Protein AF-A0A3N4HQ37-F1 (afdb_monomer_lite)

Radius of gyration: 96.99 Å; chains: 1; bounding box: 185×61×233 Å

pLDDT: mean 83.32, std 20.53, range [30.59, 98.56]

Structure (mmCIF, N/CA/C/O backbone):
data_AF-A0A3N4HQ37-F1
#
_entry.id   AF-A0A3N4HQ37-F1
#
loop_
_atom_site.group_PDB
_atom_site.id
_atom_site.type_symbol
_atom_site.label_atom_id
_atom_site.label_alt_id
_atom_site.label_comp_id
_atom_site.label_asym_id
_atom_site.label_entity_id
_atom_site.label_seq_id
_atom_site.pdbx_PDB_ins_code
_atom_site.Cartn_x
_atom_site.Cartn_y
_atom_site.Cartn_z
_atom_site.occupancy
_atom_site.B_iso_or_equiv
_atom_site.auth_seq_id
_atom_site.auth_comp_id
_atom_site.auth_asym_id
_atom_site.auth_atom_id
_atom_site.pdbx_PDB_model_num
ATOM 1 N N . MET A 1 1 ? -51.820 -45.347 58.405 1.00 40.59 1 MET A N 1
ATOM 2 C CA . MET A 1 1 ? -51.735 -44.011 57.784 1.00 40.59 1 MET A CA 1
ATOM 3 C C . MET A 1 1 ? -51.149 -43.078 58.824 1.00 40.59 1 MET A C 1
ATOM 5 O O . MET A 1 1 ? -51.786 -42.885 59.851 1.00 40.59 1 MET A O 1
ATOM 9 N N . ALA A 1 2 ? -49.911 -42.620 58.635 1.00 39.69 2 ALA A N 1
ATOM 10 C CA . ALA A 1 2 ? -49.357 -41.578 59.495 1.00 39.69 2 ALA A CA 1
ATOM 11 C C . ALA A 1 2 ? -50.109 -40.267 59.200 1.00 39.69 2 ALA A C 1
ATOM 13 O O . ALA A 1 2 ? -50.393 -40.012 58.026 1.00 39.69 2 ALA A O 1
ATOM 14 N N . PRO A 1 3 ? -50.492 -39.480 60.219 1.00 44.44 3 PRO A N 1
ATOM 15 C CA . PRO A 1 3 ? -51.135 -38.197 59.983 1.00 44.44 3 PRO A CA 1
ATOM 16 C C . PRO A 1 3 ? -50.180 -37.283 59.199 1.00 44.44 3 PRO A C 1
ATOM 18 O O . PRO A 1 3 ? -48.964 -37.378 59.393 1.00 44.44 3 PRO A O 1
ATOM 21 N N . PRO A 1 4 ? -50.699 -36.419 58.309 1.00 40.31 4 PRO A N 1
ATOM 22 C CA . PRO A 1 4 ? -49.871 -35.473 57.580 1.00 40.31 4 PRO A CA 1
ATOM 23 C C . PRO A 1 4 ? -49.135 -34.594 58.590 1.00 40.31 4 PRO A C 1
ATOM 25 O O . PRO A 1 4 ? -49.752 -33.911 59.406 1.00 40.31 4 PRO A O 1
ATOM 28 N N . THR A 1 5 ? -47.807 -34.636 58.551 1.00 39.75 5 THR A N 1
ATOM 29 C CA . THR A 1 5 ? -46.949 -33.665 59.224 1.00 39.75 5 THR A CA 1
ATOM 30 C C . THR A 1 5 ? -47.211 -32.307 58.591 1.00 39.75 5 THR A C 1
ATOM 32 O O . THR A 1 5 ? -46.623 -31.961 57.569 1.00 39.75 5 THR A O 1
ATOM 35 N N . THR A 1 6 ? -48.142 -31.558 59.173 1.00 48.22 6 THR A N 1
ATOM 36 C CA . THR A 1 6 ? -48.321 -30.135 58.906 1.00 48.22 6 THR A CA 1
ATOM 37 C C . THR A 1 6 ? -47.005 -29.444 59.227 1.00 48.22 6 THR A C 1
ATOM 39 O O . THR A 1 6 ? -46.586 -29.417 60.387 1.00 48.22 6 THR A O 1
ATOM 42 N N . ILE A 1 7 ? -46.330 -28.948 58.189 1.00 43.72 7 ILE A N 1
ATOM 43 C CA . ILE A 1 7 ? -45.173 -28.068 58.335 1.00 43.72 7 ILE A CA 1
ATOM 44 C C . ILE A 1 7 ? -45.659 -26.887 59.181 1.00 43.72 7 ILE A C 1
ATOM 46 O O . ILE A 1 7 ? -46.650 -26.258 58.796 1.00 43.72 7 ILE A O 1
ATOM 50 N N . PRO A 1 8 ? -45.049 -26.628 60.352 1.00 49.34 8 PRO A N 1
ATOM 51 C CA . PRO A 1 8 ? -45.456 -25.505 61.167 1.00 49.34 8 PRO A CA 1
ATOM 52 C C . PRO A 1 8 ? -45.330 -24.236 60.336 1.00 49.34 8 PRO A C 1
ATOM 54 O O . PRO A 1 8 ? -44.325 -24.047 59.649 1.00 49.34 8 PRO A O 1
ATOM 57 N N . THR A 1 9 ? -46.342 -23.373 60.383 1.00 57.22 9 THR A N 1
ATOM 58 C CA . THR A 1 9 ? -46.221 -22.054 59.758 1.00 57.22 9 THR A CA 1
ATOM 59 C C . THR A 1 9 ? -45.002 -21.334 60.354 1.00 57.22 9 THR A C 1
ATOM 61 O O . THR A 1 9 ? -44.654 -21.603 61.511 1.00 57.22 9 THR A O 1
ATOM 64 N N . PRO A 1 10 ? -44.340 -20.419 59.621 1.00 56.47 10 PRO A N 1
ATOM 65 C CA . PRO A 1 10 ? -43.200 -19.648 60.136 1.00 56.47 10 PRO A CA 1
ATOM 66 C C . PRO A 1 10 ? -43.459 -19.079 61.543 1.00 56.47 10 PRO A C 1
ATOM 68 O O . PRO A 1 10 ? -42.615 -19.176 62.439 1.00 56.47 10 PRO A O 1
ATOM 71 N N . PHE A 1 11 ? -44.703 -18.657 61.777 1.00 53.72 11 PHE A N 1
ATOM 72 C CA . PHE A 1 11 ? -45.241 -18.206 63.055 1.00 53.72 11 PHE A CA 1
ATOM 73 C C . PHE A 1 11 ? -45.260 -19.279 64.170 1.00 53.72 11 PHE A C 1
ATOM 75 O O . PHE A 1 11 ? -44.910 -19.000 65.315 1.00 53.72 11 PHE A O 1
ATOM 82 N N . GLN A 1 12 ? -45.614 -20.535 63.877 1.00 59.97 12 GLN A N 1
ATOM 83 C CA . GLN A 1 12 ? -45.585 -21.633 64.860 1.00 59.97 12 GLN A CA 1
ATOM 84 C C . GLN A 1 12 ? -44.156 -22.019 65.265 1.00 59.97 12 GLN A C 1
ATOM 86 O O . GLN A 1 12 ? -43.892 -22.323 66.432 1.00 59.97 12 GLN A O 1
ATOM 91 N N . SER A 1 13 ? -43.212 -21.995 64.320 1.00 60.78 13 SER A N 1
ATOM 92 C CA . SER A 1 13 ? -41.786 -22.171 64.620 1.00 60.78 13 SER A CA 1
ATOM 93 C C . SER A 1 13 ? -41.217 -21.013 65.439 1.00 60.78 13 SER A C 1
ATOM 95 O O . SER A 1 13 ? -40.377 -21.241 66.308 1.00 60.78 13 SER A O 1
ATOM 97 N N . PHE A 1 14 ? -41.703 -19.797 65.201 1.00 62.78 14 PHE A N 1
ATOM 98 C CA . PHE A 1 14 ? -41.342 -18.592 65.936 1.00 62.78 14 PHE A CA 1
ATOM 99 C C . PHE A 1 14 ? -41.860 -18.601 67.377 1.00 62.78 14 PHE A C 1
ATOM 101 O O . PHE A 1 14 ? -41.096 -18.377 68.318 1.00 62.78 14 PHE A O 1
ATOM 108 N N . TRP A 1 15 ? -43.128 -18.970 67.575 1.00 60.22 15 TRP A N 1
ATOM 109 C CA . TRP A 1 15 ? -43.729 -19.082 68.902 1.00 60.22 15 TRP A CA 1
ATOM 110 C C . TRP A 1 15 ? -42.941 -20.037 69.799 1.00 60.22 15 TRP A C 1
ATOM 112 O O . TRP A 1 15 ? -42.634 -19.700 70.937 1.00 60.22 15 TRP A O 1
ATOM 122 N N . ARG A 1 16 ? -42.497 -21.183 69.265 1.00 64.50 16 ARG A N 1
ATOM 123 C CA . ARG A 1 16 ? -41.634 -22.114 70.012 1.00 64.50 16 ARG A CA 1
ATOM 124 C C . ARG A 1 16 ? -40.296 -21.497 70.437 1.00 64.50 16 ARG A C 1
ATOM 126 O O . ARG A 1 16 ? -39.785 -21.872 71.488 1.00 64.50 16 ARG A O 1
ATOM 133 N N . ARG A 1 17 ? -39.728 -20.565 69.660 1.00 64.12 17 ARG A N 1
ATOM 134 C CA . ARG A 1 17 ? -38.486 -19.850 70.021 1.00 64.12 17 ARG A CA 1
ATOM 135 C C . ARG A 1 17 ? -38.735 -18.800 71.110 1.00 64.12 17 ARG A C 1
ATOM 137 O O . ARG A 1 17 ? -37.917 -18.668 72.016 1.00 64.12 17 ARG A O 1
ATOM 144 N N . ASN A 1 18 ? -39.877 -18.112 71.069 1.00 64.06 18 ASN A N 1
ATOM 145 C CA . ASN A 1 18 ? -40.200 -17.008 71.984 1.00 64.06 18 ASN A CA 1
ATOM 146 C C . ASN A 1 18 ? -41.036 -17.391 73.212 1.00 64.06 18 ASN A C 1
ATOM 148 O O . ASN A 1 18 ? -41.128 -16.612 74.164 1.00 64.06 18 ASN A O 1
ATOM 152 N N . GLN A 1 19 ? -41.542 -18.623 73.271 1.00 64.69 19 GLN A N 1
ATOM 153 C CA . GLN A 1 19 ? -42.215 -19.187 74.440 1.00 64.69 19 GLN A CA 1
ATOM 154 C C . GLN A 1 19 ? -41.345 -19.066 75.706 1.00 64.69 19 GLN A C 1
ATOM 156 O O . GLN A 1 19 ? -41.849 -18.732 76.774 1.00 64.69 19 GLN A O 1
ATOM 161 N N . ALA A 1 20 ? -40.022 -19.231 75.579 1.00 60.66 20 ALA A N 1
ATOM 162 C CA . ALA A 1 20 ? -39.070 -19.076 76.681 1.00 60.66 20 ALA A CA 1
ATOM 163 C C . ALA A 1 20 ? -38.948 -17.630 77.209 1.00 60.66 20 ALA A C 1
ATOM 165 O O . ALA A 1 20 ? -38.721 -17.434 78.402 1.00 60.66 20 ALA A O 1
ATOM 166 N N . ARG A 1 21 ? -39.128 -16.614 76.352 1.00 61.44 21 ARG A N 1
ATOM 167 C CA . ARG A 1 21 ? -39.109 -15.189 76.735 1.00 61.44 21 ARG A CA 1
ATOM 168 C C . ARG A 1 21 ? -40.396 -14.763 77.436 1.00 61.44 21 ARG A C 1
ATOM 170 O O . ARG A 1 21 ? -40.345 -13.991 78.390 1.00 61.44 21 ARG A O 1
ATOM 177 N N . LEU A 1 22 ? -41.539 -15.286 76.993 1.00 62.22 22 LEU A N 1
ATOM 178 C CA . LEU A 1 22 ? -42.842 -14.983 77.588 1.00 62.22 22 LEU A CA 1
ATOM 179 C C . LEU A 1 22 ? -42.994 -15.587 78.995 1.00 62.22 22 LEU A C 1
ATOM 181 O O . LEU A 1 22 ? -43.631 -14.971 79.841 1.00 62.22 22 LEU A O 1
ATOM 185 N N . LEU A 1 23 ? -42.331 -16.717 79.292 1.00 60.44 23 LEU A N 1
ATOM 186 C CA . LEU A 1 23 ? -42.306 -17.344 80.630 1.00 60.44 23 LEU A CA 1
ATOM 187 C C . LEU A 1 23 ? -41.723 -16.446 81.741 1.00 60.44 23 LEU A C 1
ATOM 189 O O . LEU A 1 23 ? -41.960 -16.709 82.918 1.00 60.44 23 LEU A O 1
ATOM 193 N N . LEU A 1 24 ? -40.991 -15.381 81.395 1.00 59.72 24 LEU A N 1
ATOM 194 C CA . LEU A 1 24 ? -40.455 -14.399 82.348 1.00 59.72 24 LEU A CA 1
ATOM 195 C C . LEU A 1 24 ? -41.437 -13.259 82.676 1.00 59.72 24 LEU A C 1
ATOM 197 O O . LEU A 1 24 ? -41.239 -12.550 83.664 1.00 59.72 24 LEU A O 1
ATOM 201 N N . LYS A 1 25 ? -42.496 -13.070 81.880 1.00 59.62 25 LYS A N 1
ATOM 202 C CA . LYS A 1 25 ? -43.532 -12.057 82.115 1.00 59.62 25 LYS A CA 1
ATOM 203 C C . LYS A 1 25 ? -44.702 -12.707 82.861 1.00 59.62 25 LYS A C 1
ATOM 205 O O . LYS A 1 25 ? -45.230 -13.721 82.431 1.00 59.62 25 LYS A O 1
ATOM 210 N N . GLN A 1 26 ? -45.141 -12.119 83.974 1.00 61.53 26 GLN A N 1
ATOM 211 C CA . GLN A 1 26 ? -46.191 -12.656 84.866 1.00 61.53 26 GLN A CA 1
ATOM 212 C C . GLN A 1 26 ? -47.612 -12.733 84.249 1.00 61.53 26 GLN A C 1
ATOM 214 O O . GLN A 1 26 ? -48.567 -13.004 84.969 1.00 61.53 26 GLN A O 1
ATOM 219 N N . ALA A 1 27 ? -47.757 -12.508 82.940 1.00 66.00 27 ALA A N 1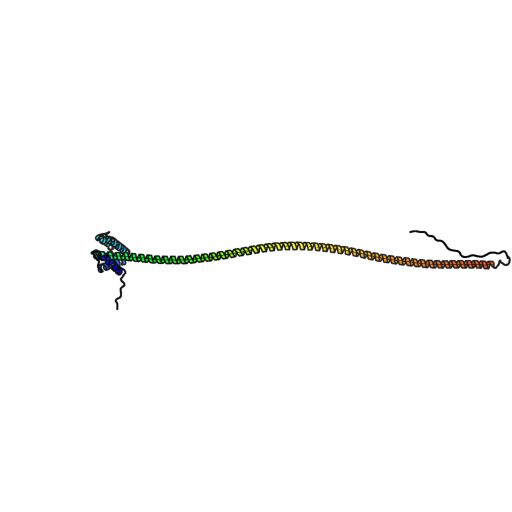
ATOM 220 C CA . ALA A 1 27 ? -48.998 -12.625 82.178 1.00 66.00 27 ALA A CA 1
ATOM 221 C C . ALA A 1 27 ? -48.695 -13.378 80.875 1.00 66.00 27 ALA A C 1
ATOM 223 O O . ALA A 1 27 ? -48.294 -12.787 79.874 1.00 66.00 27 ALA A O 1
ATOM 224 N N . LEU A 1 28 ? -48.814 -14.703 80.923 1.00 76.00 28 LEU A N 1
ATOM 225 C CA . LEU A 1 28 ? -48.594 -15.568 79.770 1.00 76.00 28 LEU A CA 1
ATOM 226 C C . LEU A 1 28 ? -49.872 -15.612 78.921 1.00 76.00 28 LEU A C 1
ATOM 228 O O . LEU A 1 28 ? -50.868 -16.154 79.404 1.00 76.00 28 LEU A O 1
ATOM 232 N N . PRO A 1 29 ? -49.874 -15.087 77.682 1.00 80.94 29 PRO A N 1
ATOM 233 C CA . PRO A 1 29 ? -50.982 -15.324 76.765 1.00 80.94 29 PRO A CA 1
ATOM 234 C C . PRO A 1 29 ? -51.187 -16.826 76.555 1.00 80.94 29 PRO A C 1
ATOM 236 O O . PRO A 1 29 ? -50.220 -17.581 76.406 1.00 80.94 29 PRO A O 1
ATOM 239 N N . THR A 1 30 ? -52.441 -17.273 76.502 1.00 83.94 30 THR A N 1
ATOM 240 C CA . THR A 1 30 ? -52.734 -18.631 76.035 1.00 83.94 30 THR A CA 1
ATOM 241 C C . THR A 1 30 ? -52.568 -18.709 74.517 1.00 83.94 30 THR A C 1
ATOM 243 O O . THR A 1 30 ? -52.622 -17.692 73.824 1.00 83.94 30 THR A O 1
ATOM 246 N N . GLN A 1 31 ? -52.410 -19.918 73.967 1.00 80.44 31 GLN A N 1
ATOM 247 C CA . GLN A 1 31 ? -52.372 -20.108 72.509 1.00 80.44 31 GLN A CA 1
ATOM 248 C C . GLN A 1 31 ? -53.611 -19.500 71.829 1.00 80.44 31 GLN A C 1
ATOM 250 O O . GLN A 1 31 ? -53.485 -18.859 70.797 1.00 80.44 31 GLN A O 1
ATOM 255 N N . SER A 1 32 ? -54.784 -19.610 72.463 1.00 86.50 32 SER A N 1
ATOM 256 C CA . SER A 1 32 ? -56.025 -19.016 71.957 1.00 86.50 32 SER A CA 1
ATOM 257 C C . SER A 1 32 ? -55.997 -17.488 71.932 1.00 86.50 32 SER A C 1
ATOM 259 O O . SER A 1 32 ? -56.627 -16.897 71.060 1.00 86.50 32 SER A O 1
ATOM 261 N N . ASP A 1 33 ? -55.321 -16.842 72.886 1.00 84.69 33 ASP A N 1
ATOM 262 C CA . ASP A 1 33 ? -55.205 -15.379 72.917 1.00 84.69 33 ASP A CA 1
ATOM 263 C C . ASP A 1 33 ? -54.277 -14.879 71.802 1.00 84.69 33 ASP A C 1
ATOM 265 O O . ASP A 1 33 ? -54.509 -13.824 71.217 1.00 84.69 33 ASP A O 1
ATOM 269 N N . ILE A 1 34 ? -53.250 -15.666 71.480 1.00 81.06 34 ILE A N 1
ATOM 270 C CA . ILE A 1 34 ? -52.329 -15.404 70.373 1.00 81.06 34 ILE A CA 1
ATOM 271 C C . ILE A 1 34 ? -53.018 -15.633 69.033 1.00 81.06 34 ILE A C 1
ATOM 273 O O . ILE A 1 34 ? -52.951 -14.762 68.176 1.00 81.06 34 ILE A O 1
ATOM 277 N N . ASP A 1 35 ? -53.722 -16.751 68.867 1.00 84.62 35 ASP A N 1
ATOM 278 C CA . ASP A 1 35 ? -54.464 -17.039 67.638 1.00 84.62 35 ASP A CA 1
ATOM 279 C C . ASP A 1 35 ? -55.512 -15.941 67.375 1.00 84.62 35 ASP A C 1
ATOM 281 O O . ASP A 1 35 ? -55.605 -15.430 66.264 1.00 84.62 35 ASP A O 1
ATOM 285 N N . ALA A 1 36 ? -56.208 -15.468 68.417 1.00 87.94 36 ALA A N 1
ATOM 286 C CA . ALA A 1 36 ? -57.139 -14.344 68.302 1.00 87.94 36 ALA A CA 1
ATOM 287 C C . ALA A 1 36 ? -56.448 -13.017 67.926 1.00 87.94 36 ALA A C 1
ATOM 289 O O . ALA A 1 36 ? -57.010 -12.220 67.171 1.00 87.94 36 ALA A O 1
ATOM 290 N N . ALA A 1 37 ? -55.237 -12.767 68.430 1.00 89.75 37 ALA A N 1
ATOM 291 C CA . ALA A 1 37 ? -54.439 -11.602 68.056 1.00 89.75 37 ALA A CA 1
ATOM 292 C C . ALA A 1 37 ? -53.941 -11.670 66.601 1.00 89.75 37 ALA A C 1
ATOM 294 O O . ALA A 1 37 ? -53.980 -10.662 65.895 1.00 89.75 37 ALA A O 1
ATOM 295 N N . ILE A 1 38 ? -53.527 -12.850 66.137 1.00 86.19 38 ILE A N 1
ATOM 296 C CA . ILE A 1 38 ? -53.146 -13.103 64.741 1.00 86.19 38 ILE A CA 1
ATOM 297 C C . ILE A 1 38 ? -54.348 -12.914 63.824 1.00 86.19 38 ILE A C 1
ATOM 299 O O . ILE A 1 38 ? -54.253 -12.197 62.834 1.00 86.19 38 ILE A O 1
ATOM 303 N N . ASP A 1 39 ? -55.488 -13.520 64.158 1.00 89.69 39 ASP A N 1
ATOM 304 C CA . ASP A 1 39 ? -56.713 -13.413 63.368 1.00 89.69 39 ASP A CA 1
ATOM 305 C C . ASP A 1 39 ? -57.162 -11.958 63.253 1.00 89.69 39 ASP A C 1
ATOM 307 O O . ASP A 1 39 ? -57.576 -11.516 62.178 1.00 89.69 39 ASP A O 1
ATOM 311 N N . PHE A 1 40 ? -57.027 -11.187 64.335 1.00 93.94 40 PHE A N 1
ATOM 312 C CA . PHE A 1 40 ? -57.253 -9.749 64.314 1.00 93.94 40 PHE A CA 1
ATOM 313 C C . PHE A 1 40 ? -56.302 -9.038 63.341 1.00 93.94 40 PHE A C 1
ATOM 315 O O . PHE A 1 40 ? -56.779 -8.326 62.458 1.00 93.94 40 PHE A O 1
ATOM 322 N N . LEU A 1 41 ? -54.987 -9.248 63.452 1.00 91.75 41 LEU A N 1
ATOM 323 C CA . LEU A 1 41 ? -53.994 -8.610 62.580 1.00 91.75 41 LEU A CA 1
ATOM 324 C C . LEU A 1 41 ? -54.188 -8.982 61.102 1.00 91.75 41 LEU A C 1
ATOM 326 O O . LEU A 1 41 ? -54.236 -8.091 60.255 1.00 91.75 41 LEU A O 1
ATOM 330 N N . ASN A 1 42 ? -54.421 -10.260 60.805 1.00 90.31 42 ASN A N 1
ATOM 331 C CA . ASN A 1 42 ? -54.731 -10.748 59.460 1.00 90.31 42 ASN A CA 1
ATOM 332 C C . ASN A 1 42 ? -56.017 -10.119 58.911 1.00 90.31 42 ASN A C 1
ATOM 334 O O . ASN A 1 42 ? -56.089 -9.754 57.738 1.00 90.31 42 ASN A O 1
ATOM 338 N N . SER A 1 43 ? -57.039 -9.961 59.758 1.00 92.31 43 SER A N 1
ATOM 339 C CA . SER A 1 43 ? -58.298 -9.323 59.365 1.00 92.31 43 SER A CA 1
ATOM 340 C C . SER A 1 43 ? -58.120 -7.835 59.066 1.00 92.31 43 SER A C 1
ATOM 342 O O . SER A 1 43 ? -58.775 -7.314 58.168 1.00 92.31 43 SER A O 1
ATOM 344 N N . VAL A 1 44 ? -57.240 -7.141 59.795 1.00 92.75 44 VAL A N 1
ATOM 345 C CA . VAL A 1 44 ? -56.893 -5.743 59.509 1.00 92.75 44 VAL A CA 1
ATOM 346 C C . VAL A 1 44 ? -56.120 -5.645 58.188 1.00 92.75 44 VAL A C 1
ATOM 348 O O . VAL A 1 44 ? -56.490 -4.835 57.336 1.00 92.75 44 VAL A O 1
ATOM 351 N N . GLN A 1 45 ? -55.114 -6.500 57.984 1.00 91.81 45 GLN A N 1
ATOM 352 C CA . GLN A 1 45 ? -54.299 -6.539 56.766 1.00 91.81 45 GLN A CA 1
ATOM 353 C C . GLN A 1 45 ? -55.128 -6.821 55.510 1.00 91.81 45 GLN A C 1
ATOM 355 O O . GLN A 1 45 ? -54.994 -6.129 54.504 1.00 91.81 45 GLN A O 1
ATOM 360 N N . ALA A 1 46 ? -56.054 -7.781 55.582 1.00 91.75 46 ALA A N 1
ATOM 361 C CA . ALA A 1 46 ? -56.922 -8.143 54.462 1.00 91.75 46 ALA A CA 1
ATOM 362 C C . ALA A 1 46 ? -57.844 -6.999 54.002 1.00 91.75 46 ALA A C 1
ATOM 364 O O . ALA A 1 46 ? -58.337 -7.016 52.874 1.00 91.75 46 ALA A O 1
ATOM 365 N N . ILE A 1 47 ? -58.110 -6.019 54.871 1.00 92.75 47 ILE A N 1
ATOM 366 C CA . ILE A 1 47 ? -58.967 -4.877 54.548 1.00 92.75 47 ILE A CA 1
ATOM 367 C C . ILE A 1 47 ? -58.176 -3.794 53.825 1.00 92.75 47 ILE A C 1
ATOM 369 O O . ILE A 1 47 ? -58.645 -3.273 52.811 1.00 92.75 47 ILE A O 1
ATOM 373 N N . ASN A 1 48 ? -57.036 -3.388 54.386 1.00 92.06 48 ASN A N 1
ATOM 374 C CA . ASN A 1 48 ? -56.238 -2.291 53.858 1.00 92.06 48 ASN A CA 1
ATOM 375 C C . ASN A 1 48 ? -54.838 -2.279 54.494 1.00 92.06 48 ASN A C 1
ATOM 377 O O . ASN A 1 48 ? -54.712 -2.284 55.718 1.00 92.06 48 ASN A O 1
ATOM 381 N N . GLU A 1 49 ? -53.806 -2.188 53.656 1.00 91.44 49 GLU A N 1
ATOM 382 C CA . GLU A 1 49 ? -52.406 -2.179 54.095 1.00 91.44 49 GLU A CA 1
ATOM 383 C C . GLU A 1 49 ? -52.053 -0.928 54.920 1.00 91.44 49 GLU A C 1
ATOM 385 O O . GLU A 1 49 ? -51.439 -1.045 55.975 1.00 91.44 49 GLU A O 1
ATOM 390 N N . ASP A 1 50 ? -52.517 0.266 54.534 1.00 92.56 50 ASP A N 1
ATOM 391 C CA . ASP A 1 50 ? -52.260 1.496 55.304 1.00 92.56 50 ASP A CA 1
ATOM 392 C C . ASP A 1 50 ? -52.868 1.411 56.715 1.00 92.56 50 ASP A C 1
ATOM 394 O O . ASP A 1 50 ? -52.261 1.826 57.704 1.00 92.56 50 ASP A O 1
ATOM 398 N N . LEU A 1 51 ? -54.072 0.839 56.829 1.00 93.12 51 LEU A N 1
ATOM 399 C CA . LEU A 1 51 ? -54.738 0.599 58.109 1.00 93.12 51 LEU A CA 1
ATOM 400 C C . LEU A 1 51 ? -53.963 -0.414 58.959 1.00 93.12 51 LEU A C 1
ATOM 402 O O . LEU A 1 51 ? -53.882 -0.247 60.178 1.00 93.12 51 LEU A O 1
ATOM 406 N N . PHE A 1 52 ? -53.391 -1.441 58.333 1.00 93.44 52 PHE A N 1
ATOM 407 C CA . PHE A 1 52 ? -52.536 -2.415 58.998 1.00 93.44 52 PHE A CA 1
ATOM 408 C C . PHE A 1 52 ? -51.270 -1.763 59.548 1.00 93.44 52 PHE A C 1
ATOM 410 O O . PHE A 1 52 ? -51.032 -1.857 60.749 1.00 93.44 52 PHE A O 1
ATOM 417 N N . GLN A 1 53 ? -50.556 -0.978 58.743 1.00 92.69 53 GLN A N 1
ATOM 418 C CA . GLN A 1 53 ? -49.363 -0.242 59.175 1.00 92.69 53 GLN A CA 1
ATOM 419 C C . GLN A 1 53 ? -49.659 0.744 60.317 1.00 92.69 53 GLN A C 1
ATOM 421 O O . GLN A 1 53 ? -48.932 0.803 61.312 1.00 92.69 53 GLN A O 1
ATOM 426 N N . LEU A 1 54 ? -50.777 1.475 60.243 1.00 94.69 54 LEU A N 1
ATOM 427 C CA . LEU A 1 54 ? -51.229 2.346 61.335 1.00 94.69 54 LEU A CA 1
ATOM 428 C C . LEU A 1 54 ? -51.570 1.559 62.610 1.00 94.69 54 LEU A C 1
ATOM 430 O O . LEU A 1 54 ? -51.329 2.042 63.720 1.00 94.69 54 LEU A O 1
ATOM 434 N N . THR A 1 55 ? -52.114 0.349 62.462 1.00 94.62 55 THR A N 1
ATOM 435 C CA . THR A 1 55 ? -52.424 -0.550 63.580 1.00 94.62 55 THR A CA 1
ATOM 436 C C . THR A 1 55 ? -51.149 -1.101 64.212 1.00 94.62 55 THR A C 1
ATOM 438 O O . THR A 1 55 ? -51.030 -1.059 65.435 1.00 94.62 55 THR A O 1
ATOM 441 N N . LEU A 1 56 ? -50.169 -1.539 63.415 1.00 94.00 56 LEU A N 1
ATOM 442 C CA . LEU A 1 56 ? -48.855 -1.951 63.912 1.00 94.00 56 LEU A CA 1
ATOM 443 C C . LEU A 1 56 ? -48.183 -0.797 64.660 1.00 94.00 56 LEU A C 1
ATOM 445 O O . LEU A 1 56 ? -47.795 -0.969 65.810 1.00 94.00 56 LEU A O 1
ATOM 449 N N . HIS A 1 57 ? -48.166 0.412 64.089 1.00 94.31 57 HIS A N 1
ATOM 450 C CA . HIS A 1 57 ? -47.613 1.598 64.748 1.00 94.31 57 HIS A CA 1
ATOM 451 C C . HIS A 1 57 ? -48.289 1.893 66.096 1.00 94.31 57 HIS A C 1
ATOM 453 O O . HIS A 1 57 ? -47.615 2.172 67.093 1.00 94.31 57 HIS A O 1
ATOM 459 N N . LEU A 1 58 ? -49.622 1.801 66.155 1.00 95.12 58 LEU A N 1
ATOM 460 C CA . LEU A 1 58 ? -50.371 1.940 67.401 1.00 95.12 58 LEU A CA 1
ATOM 461 C C . LEU A 1 58 ? -49.947 0.885 68.432 1.00 95.12 58 LEU A C 1
ATOM 463 O O . LEU A 1 58 ? -49.689 1.234 69.587 1.00 95.12 58 LEU A O 1
ATOM 467 N N . LEU A 1 59 ? -49.858 -0.381 68.022 1.00 94.06 59 LEU A N 1
ATOM 468 C CA . LEU A 1 59 ? -49.433 -1.483 68.882 1.00 94.06 59 LEU A CA 1
ATOM 469 C C . LEU A 1 59 ? -47.986 -1.304 69.358 1.00 94.06 59 LEU A C 1
ATOM 471 O O . LEU A 1 59 ? -47.718 -1.542 70.531 1.00 94.06 59 LEU A O 1
ATOM 475 N N . THR A 1 60 ? -47.072 -0.812 68.519 1.00 93.88 60 THR A N 1
ATOM 476 C CA . THR A 1 60 ? -45.681 -0.514 68.895 1.00 93.88 60 THR A CA 1
ATOM 477 C C . THR A 1 60 ? -45.614 0.605 69.934 1.00 93.88 60 THR A C 1
ATOM 479 O O . THR A 1 60 ? -44.920 0.471 70.946 1.00 93.88 60 THR A O 1
ATOM 482 N N . LEU A 1 61 ? -46.359 1.701 69.737 1.00 93.25 61 LEU A N 1
ATOM 483 C CA . LEU A 1 61 ? -46.454 2.782 70.725 1.00 93.25 61 LEU A CA 1
ATOM 484 C C . LEU A 1 61 ? -47.019 2.277 72.055 1.00 93.25 61 LEU A C 1
ATOM 486 O O . LEU A 1 61 ? -46.545 2.677 73.122 1.00 93.25 61 LEU A O 1
ATOM 490 N N . TRP A 1 62 ? -48.014 1.395 71.991 1.00 93.56 62 TRP A N 1
ATOM 491 C CA . TRP A 1 62 ? -48.648 0.817 73.166 1.00 93.56 62 TRP A CA 1
ATOM 492 C C . TRP A 1 62 ? -47.722 -0.155 73.908 1.00 93.56 62 TRP A C 1
ATOM 494 O O . TRP A 1 62 ? -47.531 -0.014 75.117 1.00 93.56 62 TRP A O 1
ATOM 504 N N . ARG A 1 63 ? -47.054 -1.062 73.185 1.00 93.19 63 ARG A N 1
ATOM 505 C CA . ARG A 1 63 ? -46.041 -1.997 73.704 1.00 93.19 63 ARG A CA 1
ATOM 506 C C . ARG A 1 63 ? -44.910 -1.260 74.416 1.00 93.19 63 ARG A C 1
ATOM 508 O O . ARG A 1 63 ? -44.531 -1.629 75.526 1.00 93.19 63 ARG A O 1
ATOM 515 N N . ASN A 1 64 ? -44.412 -0.183 73.808 1.00 91.38 64 ASN A N 1
ATOM 516 C CA . ASN A 1 64 ? -43.311 0.624 74.339 1.00 91.38 64 ASN A CA 1
ATOM 517 C C . ASN A 1 64 ? -43.740 1.570 75.476 1.00 91.38 64 ASN A C 1
ATOM 519 O O . ASN A 1 64 ? -42.915 2.331 75.977 1.00 91.38 64 ASN A O 1
ATOM 523 N N . ARG A 1 65 ? -45.013 1.520 75.903 1.00 90.31 65 ARG A N 1
ATOM 524 C CA . ARG A 1 65 ? -45.605 2.374 76.949 1.00 90.31 65 ARG A CA 1
ATOM 525 C C . ARG A 1 65 ? -45.542 3.874 76.639 1.00 90.31 65 ARG A C 1
ATOM 527 O O . ARG A 1 65 ? -45.609 4.695 77.550 1.00 90.31 65 ARG A O 1
ATOM 534 N N . ASN A 1 66 ? -45.467 4.237 75.359 1.00 92.50 66 ASN A N 1
ATOM 535 C CA . ASN A 1 66 ? -45.546 5.631 74.914 1.00 92.50 66 ASN A CA 1
ATOM 536 C C . ASN A 1 66 ? -46.975 6.186 75.020 1.00 92.50 66 ASN A C 1
ATOM 538 O O . ASN A 1 66 ? -47.171 7.399 75.022 1.00 92.50 66 ASN A O 1
ATOM 542 N N . ILE A 1 67 ? -47.970 5.297 75.094 1.00 93.56 67 ILE A N 1
ATOM 543 C CA . ILE A 1 67 ? -49.382 5.615 75.307 1.00 93.56 67 ILE A CA 1
ATOM 544 C C . ILE A 1 67 ? -49.978 4.673 76.360 1.00 93.56 67 ILE A C 1
ATOM 546 O O . ILE A 1 67 ? -49.532 3.533 76.507 1.00 93.56 67 ILE A O 1
ATOM 550 N N . SER A 1 68 ? -50.983 5.147 77.096 1.00 93.94 68 SER A N 1
ATOM 551 C CA . SER A 1 68 ? -51.726 4.330 78.064 1.00 93.94 68 SER A CA 1
ATOM 552 C C . SER A 1 68 ? -52.756 3.418 77.385 1.00 93.94 68 SER A C 1
ATOM 554 O O . SER A 1 68 ? -53.143 3.661 76.244 1.00 93.94 68 SER A O 1
ATOM 556 N N . ASP A 1 69 ? -53.264 2.408 78.101 1.00 91.44 69 ASP A N 1
ATOM 557 C CA . ASP A 1 69 ? -54.321 1.512 77.597 1.00 91.44 69 ASP A CA 1
ATOM 558 C C . ASP A 1 69 ? -55.558 2.291 77.109 1.00 91.44 69 ASP A C 1
ATOM 560 O O . ASP A 1 69 ? -56.096 2.019 76.038 1.00 91.44 69 ASP A O 1
ATOM 564 N N . GLY A 1 70 ? -55.970 3.326 77.852 1.00 91.56 70 GLY A N 1
ATOM 565 C CA . GLY A 1 70 ? -57.090 4.188 77.462 1.00 91.56 70 GLY A CA 1
ATOM 566 C C . GLY A 1 70 ? -56.814 4.974 76.178 1.00 91.56 70 GLY A C 1
ATOM 567 O O . GLY A 1 70 ? -57.672 5.040 75.301 1.00 91.56 70 GLY A O 1
ATOM 568 N N . GLN A 1 71 ? -55.597 5.506 76.028 1.00 93.69 71 GLN A N 1
ATOM 569 C CA . GLN A 1 71 ? -55.176 6.203 74.809 1.00 93.69 71 GLN A CA 1
ATOM 570 C C . GLN A 1 71 ? -55.056 5.250 73.613 1.00 93.69 71 GLN A C 1
ATOM 572 O O . GLN A 1 71 ? -55.360 5.646 72.490 1.00 93.69 71 GLN A O 1
ATOM 577 N N . ALA A 1 72 ? -54.636 4.000 73.832 1.00 93.62 72 ALA A N 1
ATOM 578 C CA . ALA A 1 72 ? -54.586 2.983 72.788 1.00 93.62 72 ALA A CA 1
ATOM 579 C C . ALA A 1 72 ? -55.994 2.636 72.278 1.00 93.62 72 ALA A C 1
ATOM 581 O O . ALA A 1 72 ? -56.217 2.617 71.069 1.00 93.62 72 ALA A O 1
ATOM 582 N N . ILE A 1 73 ? -56.962 2.458 73.184 1.00 93.56 73 ILE A N 1
ATOM 583 C CA . ILE A 1 73 ? -58.371 2.208 72.841 1.00 93.56 73 ILE A CA 1
ATOM 584 C C . ILE A 1 73 ? -58.991 3.409 72.111 1.00 93.56 73 ILE A C 1
ATOM 586 O O . ILE A 1 73 ? -59.719 3.223 71.136 1.00 93.56 73 ILE A O 1
ATOM 590 N N . GLU A 1 74 ? -58.703 4.637 72.549 1.00 94.38 74 GLU A N 1
ATOM 591 C CA . GLU A 1 74 ? -59.193 5.859 71.900 1.00 94.38 74 GLU A CA 1
ATOM 592 C C . GLU A 1 74 ? -58.628 6.012 70.480 1.00 94.38 74 GLU A C 1
ATOM 594 O O . GLU A 1 74 ? -59.373 6.252 69.528 1.00 94.38 74 GLU A O 1
ATOM 599 N N . ARG A 1 75 ? -57.320 5.797 70.302 1.00 95.12 75 ARG A N 1
ATOM 600 C CA . ARG A 1 75 ? -56.682 5.838 68.978 1.00 95.12 75 ARG A CA 1
ATOM 601 C C . ARG A 1 75 ? -57.171 4.710 68.070 1.00 95.12 75 ARG A C 1
ATOM 603 O O . ARG A 1 75 ? -57.441 4.967 66.900 1.00 95.12 75 ARG A O 1
ATOM 610 N N . ALA A 1 76 ? -57.371 3.500 68.598 1.00 94.12 76 ALA A N 1
ATOM 611 C CA . ALA A 1 76 ? -57.989 2.399 67.857 1.00 94.12 76 ALA A CA 1
ATOM 612 C C . ALA A 1 76 ? -59.423 2.737 67.421 1.00 94.12 76 ALA A C 1
ATOM 614 O O . ALA A 1 76 ? -59.828 2.387 66.314 1.00 94.12 76 ALA A O 1
ATOM 615 N N . ALA A 1 77 ? -60.187 3.463 68.246 1.00 93.62 77 ALA A N 1
ATOM 616 C CA . ALA A 1 77 ? -61.516 3.934 67.866 1.00 93.62 77 ALA A CA 1
ATOM 617 C C . ALA A 1 77 ? -61.439 4.875 66.657 1.00 93.62 77 ALA A C 1
ATOM 619 O O . ALA A 1 77 ? -62.228 4.727 65.729 1.00 93.62 77 ALA A O 1
ATOM 620 N N . GLY A 1 78 ? -60.459 5.783 66.632 1.00 93.06 78 GLY A N 1
ATOM 621 C CA . GLY A 1 78 ? -60.207 6.667 65.491 1.00 93.06 78 GLY A CA 1
ATOM 622 C C . GLY A 1 78 ? -59.774 5.939 64.212 1.00 93.06 78 GLY A C 1
ATOM 623 O O . GLY A 1 78 ? -60.125 6.381 63.122 1.00 93.06 78 GLY A O 1
ATOM 624 N N . LEU A 1 79 ? -59.050 4.820 64.333 1.00 92.69 79 LEU A N 1
ATOM 625 C CA . LEU A 1 79 ? -58.612 4.008 63.190 1.00 92.69 79 LEU A CA 1
ATOM 626 C C . LEU A 1 79 ? -59.742 3.144 62.615 1.00 92.69 79 LEU A C 1
ATOM 628 O O . LEU A 1 79 ? -59.920 3.069 61.399 1.00 92.69 79 LEU A O 1
ATOM 632 N N . PHE A 1 80 ? -60.512 2.484 63.480 1.00 92.75 80 PHE A N 1
ATOM 633 C CA . PHE A 1 80 ? -61.484 1.479 63.054 1.00 92.75 80 PHE A CA 1
ATOM 634 C C . PHE A 1 80 ? -62.901 2.033 62.891 1.00 92.75 80 PHE A C 1
ATOM 636 O O . PHE A 1 80 ? -63.669 1.502 62.093 1.00 92.75 80 PHE A O 1
ATOM 643 N N . LEU A 1 81 ? -63.302 3.092 63.597 1.00 90.00 81 LEU A N 1
ATOM 644 C CA . LEU A 1 81 ? -64.657 3.639 63.484 1.00 90.00 81 LEU A CA 1
ATOM 645 C C . LEU A 1 81 ? -64.741 4.790 62.472 1.00 90.00 81 LEU A C 1
ATOM 647 O O . LEU A 1 81 ? -63.797 5.554 62.308 1.00 90.00 81 LEU A O 1
ATOM 651 N N . PRO A 1 82 ? -65.891 4.949 61.785 1.00 86.38 82 PRO A N 1
ATOM 652 C CA . PRO A 1 82 ? -67.109 4.132 61.878 1.00 86.38 82 PRO A CA 1
ATOM 653 C C . PRO A 1 82 ? -67.095 2.870 60.998 1.00 86.38 82 PRO A C 1
ATOM 655 O O . PRO A 1 82 ? -68.035 2.078 61.069 1.00 86.38 82 PRO A O 1
ATOM 658 N N . LYS A 1 83 ? -66.078 2.707 60.147 1.00 88.75 83 LYS A N 1
ATOM 659 C CA . LYS A 1 83 ? -66.097 1.781 59.004 1.00 88.75 83 LYS A CA 1
ATOM 660 C C . LYS A 1 83 ? -65.948 0.303 59.390 1.00 88.75 83 LYS A C 1
ATOM 662 O O . LYS A 1 83 ? -66.534 -0.545 58.735 1.00 88.75 83 LYS A O 1
ATOM 667 N N . GLN A 1 84 ? -65.218 0.005 60.460 1.00 92.69 84 GLN A N 1
ATOM 668 C CA . GLN A 1 84 ? -64.791 -1.333 60.882 1.00 92.69 84 GLN A CA 1
ATOM 669 C C . GLN A 1 84 ? -65.147 -1.608 62.352 1.00 92.69 84 GLN A C 1
ATOM 671 O O . GLN A 1 84 ? -64.303 -1.906 63.197 1.00 92.69 84 GLN A O 1
ATOM 676 N N . LYS A 1 85 ? -66.442 -1.511 62.679 1.00 92.56 85 LYS A N 1
ATOM 677 C CA . LYS A 1 85 ? -66.958 -1.722 64.047 1.00 92.56 85 LYS A CA 1
ATOM 678 C C . LYS A 1 85 ? -66.601 -3.091 64.636 1.00 92.56 85 LYS A C 1
ATOM 680 O O . LYS A 1 85 ? -66.376 -3.188 65.839 1.00 92.56 85 LYS A O 1
ATOM 685 N N . SER A 1 86 ? -66.568 -4.135 63.808 1.00 92.75 86 SER A N 1
ATOM 686 C CA . SER A 1 86 ? -66.204 -5.498 64.217 1.00 92.75 86 SER A CA 1
ATOM 687 C C . SER A 1 86 ? -64.748 -5.584 64.675 1.00 92.75 86 SER A C 1
ATOM 689 O O . SER A 1 86 ? -64.490 -6.117 65.749 1.00 92.75 86 SER A O 1
ATOM 691 N N . LEU A 1 87 ? -63.817 -4.995 63.918 1.00 91.62 87 LEU A N 1
ATOM 692 C CA . LEU A 1 87 ? -62.398 -4.948 64.276 1.00 91.62 87 LEU A CA 1
ATOM 693 C C . LEU A 1 87 ? -62.152 -4.138 65.545 1.00 91.62 87 LEU A C 1
ATOM 695 O O . LEU A 1 87 ? -61.403 -4.579 66.407 1.00 91.62 87 LEU A O 1
ATOM 699 N N . TYR A 1 88 ? -62.831 -2.998 65.708 1.00 94.75 88 TYR A N 1
ATOM 700 C CA . TYR A 1 88 ? -62.737 -2.223 66.947 1.00 94.75 88 TYR A CA 1
ATOM 701 C C . TYR A 1 88 ? -63.177 -3.037 68.170 1.00 94.75 88 TYR A C 1
ATOM 703 O O . TYR A 1 88 ? -62.533 -2.995 69.216 1.00 94.75 88 TYR A O 1
ATOM 711 N N . LYS A 1 89 ? -64.267 -3.804 68.033 1.00 93.62 89 LYS A N 1
ATOM 712 C CA . LYS A 1 89 ? -64.759 -4.676 69.101 1.00 93.62 89 LYS A CA 1
ATOM 713 C C . LYS A 1 89 ? -63.738 -5.766 69.442 1.00 93.62 89 LYS A C 1
ATOM 715 O O . LYS A 1 89 ? -63.455 -5.958 70.619 1.00 93.62 89 LYS A O 1
ATOM 720 N N . LEU A 1 90 ? -63.158 -6.416 68.431 1.00 91.50 90 LEU A N 1
ATOM 721 C CA . LEU A 1 90 ? -62.111 -7.428 68.610 1.00 91.50 90 LEU A CA 1
ATOM 722 C C . LEU A 1 90 ? -60.851 -6.844 69.263 1.00 91.50 90 LEU A C 1
ATOM 724 O O . LEU A 1 90 ? -60.340 -7.420 70.218 1.00 91.50 90 LEU A O 1
ATOM 728 N N . PHE A 1 91 ? -60.398 -5.666 68.826 1.00 93.31 91 PHE A N 1
ATOM 729 C CA . PHE A 1 91 ? -59.289 -4.954 69.465 1.00 93.31 91 PHE A CA 1
ATOM 730 C C . PHE A 1 91 ? -59.591 -4.667 70.939 1.00 93.31 91 PHE A C 1
ATOM 732 O O . PHE A 1 91 ? -58.759 -4.919 71.804 1.00 93.31 91 PHE A O 1
ATOM 739 N N . GLY A 1 92 ? -60.803 -4.189 71.236 1.00 91.25 92 GLY A N 1
ATOM 740 C CA . GLY A 1 92 ? -61.261 -3.959 72.603 1.00 91.25 92 GLY A CA 1
ATOM 741 C C . GLY A 1 92 ? -61.227 -5.232 73.449 1.00 91.25 92 GLY A C 1
ATOM 742 O O . GLY A 1 92 ? -60.697 -5.200 74.553 1.00 91.25 92 GLY A O 1
ATOM 743 N N . GLU A 1 93 ? -61.723 -6.355 72.920 1.00 92.25 93 GLU A N 1
ATOM 744 C CA . GLU A 1 93 ? -61.716 -7.671 73.581 1.00 92.25 93 GLU A CA 1
ATOM 745 C C . GLU A 1 93 ? -60.304 -8.211 73.846 1.00 92.25 93 GLU A C 1
ATOM 747 O O . GLU A 1 93 ? -60.085 -8.887 74.858 1.00 92.25 93 GLU A O 1
ATOM 752 N N . LEU A 1 94 ? -59.353 -7.907 72.961 1.00 89.50 94 LEU A N 1
ATOM 753 C CA . LEU A 1 94 ? -57.939 -8.245 73.121 1.00 89.50 94 LEU A CA 1
ATOM 754 C C . LEU A 1 94 ? -57.212 -7.286 74.078 1.00 89.50 94 LEU A C 1
ATOM 756 O O . LEU A 1 94 ? -56.238 -7.671 74.716 1.00 89.50 94 LEU A O 1
ATOM 760 N N . ALA A 1 95 ? -57.706 -6.058 74.228 1.00 90.44 95 ALA A N 1
ATOM 761 C CA . ALA A 1 95 ? -57.132 -5.046 75.108 1.00 90.44 95 ALA A CA 1
ATOM 762 C C . ALA A 1 95 ? -57.541 -5.181 76.582 1.00 90.44 95 ALA A C 1
ATOM 764 O O . ALA A 1 95 ? -56.883 -4.601 77.445 1.00 90.44 95 ALA A O 1
ATOM 765 N N . VAL A 1 96 ? -58.622 -5.915 76.880 1.00 87.38 96 VAL A N 1
ATOM 766 C CA . VAL A 1 96 ? -59.204 -5.982 78.235 1.00 87.38 96 VAL A CA 1
ATOM 767 C C . VAL A 1 96 ? -58.279 -6.656 79.241 1.00 87.38 96 VAL A C 1
ATOM 769 O O . VAL A 1 96 ? -58.185 -6.197 80.380 1.00 87.38 96 VAL A O 1
ATOM 772 N N . THR A 1 97 ? -57.637 -7.762 78.858 1.00 88.38 97 THR A N 1
ATOM 773 C CA . THR A 1 97 ? -56.829 -8.555 79.789 1.00 88.38 97 THR A CA 1
ATOM 774 C C . THR A 1 97 ? -55.338 -8.419 79.486 1.00 88.38 97 THR A C 1
ATOM 776 O O . THR A 1 97 ? -54.949 -8.367 78.314 1.00 88.38 97 THR A O 1
ATOM 779 N N . PRO A 1 98 ? -54.474 -8.367 80.519 1.00 85.38 98 PRO A N 1
ATOM 780 C CA . PRO A 1 98 ? -53.027 -8.321 80.331 1.00 85.38 98 PRO A CA 1
ATOM 781 C C . PRO A 1 98 ? -52.502 -9.458 79.451 1.00 85.38 98 PRO A C 1
ATOM 783 O O . PRO A 1 98 ? -51.613 -9.227 78.639 1.00 85.38 98 PRO A O 1
ATOM 786 N N . GLU A 1 99 ? -53.078 -10.654 79.578 1.00 84.69 99 GLU A N 1
ATOM 787 C CA . GLU A 1 99 ? -52.690 -11.847 78.828 1.00 84.69 99 GLU A CA 1
ATOM 788 C C . GLU A 1 99 ? -52.987 -11.677 77.334 1.00 84.69 99 GLU A C 1
ATOM 790 O O . GLU A 1 99 ? -52.106 -11.884 76.506 1.00 84.69 99 GLU A O 1
ATOM 795 N N . ARG A 1 100 ? -54.188 -11.212 76.969 1.00 86.50 100 ARG A N 1
ATOM 796 C CA . ARG A 1 100 ? -54.561 -10.986 75.562 1.00 86.50 100 ARG A CA 1
ATOM 797 C C . ARG A 1 100 ? -53.780 -9.855 74.915 1.00 86.50 100 ARG A C 1
ATOM 799 O O . ARG A 1 100 ? -53.390 -9.959 73.753 1.00 86.50 100 ARG A O 1
ATOM 806 N N . ARG A 1 101 ? -53.483 -8.810 75.686 1.00 89.50 101 ARG A N 1
ATOM 807 C CA . ARG A 1 101 ? -52.625 -7.711 75.243 1.00 89.50 101 ARG A CA 1
ATOM 808 C C . ARG A 1 101 ? -51.195 -8.183 74.969 1.00 89.50 101 ARG A C 1
ATOM 810 O O . ARG A 1 101 ? -50.620 -7.803 73.956 1.00 89.50 101 ARG A O 1
ATOM 817 N N . GLU A 1 102 ? -50.622 -9.027 75.826 1.00 85.06 102 GLU A N 1
ATOM 818 C CA . GLU A 1 102 ? -49.318 -9.643 75.536 1.00 85.06 102 GLU A CA 1
ATOM 819 C C . GLU A 1 102 ? -49.396 -10.585 74.321 1.00 85.06 102 GLU A C 1
ATOM 821 O O . GLU A 1 102 ? -48.428 -10.675 73.572 1.00 85.06 102 GLU A O 1
ATOM 826 N N . GLY A 1 103 ? -50.552 -11.207 74.052 1.00 83.81 103 GLY A N 1
ATOM 827 C CA . GLY A 1 103 ? -50.825 -11.921 72.797 1.00 83.81 103 GLY A CA 1
ATOM 828 C C . GLY A 1 103 ? -50.729 -11.022 71.555 1.00 83.81 103 GLY A C 1
ATOM 829 O O . GLY A 1 103 ? -50.060 -11.388 70.590 1.00 83.81 103 GLY A O 1
ATOM 830 N N . LEU A 1 104 ? -51.307 -9.814 71.602 1.00 88.44 104 LEU A N 1
ATOM 831 C CA . LEU A 1 104 ? -51.155 -8.788 70.554 1.00 88.44 104 LEU A CA 1
ATOM 832 C C . LEU A 1 104 ? -49.698 -8.353 70.367 1.00 88.44 104 LEU A C 1
ATOM 834 O O . LEU A 1 104 ? -49.240 -8.212 69.236 1.00 88.44 104 LEU A O 1
ATOM 838 N N . PHE A 1 105 ? -48.956 -8.155 71.457 1.00 89.56 105 PHE A N 1
ATOM 839 C CA . PHE A 1 105 ? -47.546 -7.768 71.374 1.00 89.56 105 PHE A CA 1
ATOM 840 C C . PHE A 1 105 ? -46.659 -8.889 70.833 1.00 89.56 105 PHE A C 1
ATOM 842 O O . PHE A 1 105 ? -45.743 -8.605 70.066 1.00 89.56 105 PHE A O 1
ATOM 849 N N . ALA A 1 106 ? -46.945 -10.144 71.184 1.00 84.75 106 ALA A N 1
ATOM 850 C CA . ALA A 1 106 ? -46.255 -11.302 70.628 1.00 84.75 106 ALA A CA 1
ATOM 851 C C . ALA A 1 106 ? -46.534 -11.462 69.125 1.00 84.75 106 ALA A C 1
ATOM 853 O O . ALA A 1 106 ? -45.627 -11.799 68.368 1.00 84.75 106 ALA A O 1
ATOM 854 N N . ALA A 1 107 ? -47.767 -11.190 68.685 1.00 84.19 107 ALA A N 1
ATOM 855 C CA . ALA A 1 107 ? -48.120 -11.204 67.268 1.00 84.19 107 ALA A CA 1
ATOM 856 C C . ALA A 1 107 ? -47.447 -10.054 66.490 1.00 84.19 107 ALA A C 1
ATOM 858 O O . ALA A 1 107 ? -46.965 -10.277 65.384 1.00 84.19 107 ALA A O 1
ATOM 859 N N . LEU A 1 108 ? -47.340 -8.860 67.088 1.00 88.50 108 LEU A N 1
ATOM 860 C CA . LEU A 1 108 ? -46.569 -7.740 66.532 1.00 88.50 108 LEU A CA 1
ATOM 861 C C . LEU A 1 108 ? -45.075 -8.081 66.395 1.00 88.50 108 LEU A C 1
ATOM 863 O O . LEU A 1 108 ? -44.504 -7.855 65.338 1.00 88.50 108 LEU A O 1
ATOM 867 N N . GLU A 1 109 ? -44.444 -8.628 67.439 1.00 85.81 109 GLU A N 1
ATOM 868 C CA . GLU A 1 109 ? -43.019 -9.013 67.410 1.00 85.81 109 GLU A CA 1
ATOM 869 C C . GLU A 1 109 ? -42.753 -10.076 66.331 1.00 85.81 109 GLU A C 1
ATOM 871 O O . GLU A 1 109 ? -41.782 -9.976 65.591 1.00 85.81 109 GLU A O 1
ATOM 876 N N . ALA A 1 110 ? -43.661 -11.044 66.167 1.00 83.50 110 ALA A N 1
ATOM 877 C CA . ALA A 1 110 ? -43.580 -12.033 65.092 1.00 83.50 110 ALA A CA 1
ATOM 878 C C . ALA A 1 110 ? -43.652 -11.418 63.688 1.00 83.50 110 ALA A C 1
ATOM 880 O O . ALA A 1 110 ? -42.989 -11.907 62.775 1.00 83.50 110 ALA A O 1
ATOM 881 N N . GLN A 1 111 ? -44.465 -10.374 63.516 1.00 85.81 111 GLN A N 1
ATOM 882 C CA . GLN A 1 111 ? -44.579 -9.655 62.251 1.00 85.81 111 GLN A CA 1
ATOM 883 C C . GLN A 1 111 ? -43.310 -8.843 61.957 1.00 85.81 111 GLN A C 1
ATOM 885 O O . GLN A 1 111 ? -42.786 -8.928 60.850 1.00 85.81 111 GLN A O 1
ATOM 890 N N . GLU A 1 112 ? -42.791 -8.112 62.951 1.00 87.12 112 GLU A N 1
ATOM 891 C CA . GLU A 1 112 ? -41.536 -7.351 62.843 1.00 87.12 112 GLU A CA 1
ATOM 892 C C . GLU A 1 112 ? -40.357 -8.276 62.468 1.00 87.12 112 GLU A C 1
ATOM 894 O O . GLU A 1 112 ? -39.583 -7.966 61.563 1.00 87.12 112 GLU A O 1
ATOM 899 N N . ASP A 1 113 ? -40.255 -9.449 63.103 1.00 85.00 113 ASP A N 1
ATOM 900 C CA . ASP A 1 113 ? -39.202 -10.428 62.810 1.00 85.00 113 ASP A CA 1
ATOM 901 C C . ASP A 1 113 ? -39.368 -11.080 61.422 1.00 85.00 113 ASP A C 1
ATOM 903 O O . ASP A 1 113 ? -38.378 -11.320 60.729 1.00 85.00 113 ASP A O 1
ATOM 907 N N . TYR A 1 114 ? -40.604 -11.336 60.975 1.00 85.12 114 TYR A N 1
ATOM 908 C CA . TYR A 1 114 ? -40.876 -11.845 59.625 1.00 85.12 114 TYR A CA 1
ATOM 909 C C . TYR A 1 114 ? -40.483 -10.838 58.535 1.00 85.12 114 TYR A C 1
ATOM 911 O O . TYR A 1 114 ? -39.887 -11.216 57.524 1.00 85.12 114 TYR A O 1
ATOM 919 N N . GLU A 1 115 ? -40.780 -9.554 58.741 1.00 86.44 115 GLU A N 1
ATOM 920 C CA . GLU A 1 115 ? -40.385 -8.482 57.823 1.00 86.44 115 GLU A CA 1
ATOM 921 C C . GLU A 1 115 ? -38.860 -8.319 57.762 1.00 86.44 115 GLU A C 1
ATOM 923 O O . GLU A 1 115 ? -38.310 -8.191 56.666 1.00 86.44 115 GLU A O 1
ATOM 928 N N . ALA A 1 116 ? -38.169 -8.424 58.902 1.00 87.94 116 ALA A N 1
ATOM 929 C CA . ALA A 1 116 ? -36.708 -8.416 58.951 1.00 87.94 116 ALA A CA 1
ATOM 930 C C . ALA A 1 116 ? -36.089 -9.627 58.223 1.00 87.94 116 ALA A C 1
ATOM 932 O O . ALA A 1 116 ? -35.124 -9.472 57.472 1.00 87.94 116 ALA A O 1
ATOM 933 N N . GLU A 1 117 ? -36.643 -10.835 58.392 1.00 89.69 117 GLU A N 1
ATOM 934 C CA . GLU A 1 117 ? -36.196 -12.020 57.642 1.00 89.69 117 GLU A CA 1
ATOM 935 C C . GLU A 1 117 ? -36.412 -11.842 56.127 1.00 89.69 117 GLU A C 1
ATOM 937 O O . GLU A 1 117 ? -35.526 -12.180 55.338 1.00 89.69 117 GLU A O 1
ATOM 942 N N . LEU A 1 118 ? -37.547 -11.268 55.709 1.00 89.19 118 LEU A N 1
ATOM 943 C CA . LEU A 1 118 ? -37.825 -10.948 54.305 1.00 89.19 118 LEU A CA 1
ATOM 944 C C . LEU A 1 118 ? -36.841 -9.926 53.726 1.00 89.19 118 LEU A C 1
ATOM 946 O O . LEU A 1 118 ? -36.402 -10.086 52.589 1.00 89.19 118 LEU A O 1
ATOM 950 N N . GLU A 1 119 ? -36.497 -8.881 54.477 1.00 92.88 119 GLU A N 1
ATOM 951 C CA . GLU A 1 119 ? -35.521 -7.877 54.045 1.00 92.88 119 GLU A CA 1
ATOM 952 C C . GLU A 1 119 ? -34.141 -8.507 53.827 1.00 92.88 119 GLU A C 1
ATOM 954 O O . GLU A 1 119 ? -33.545 -8.322 52.767 1.00 92.88 119 GLU A O 1
ATOM 959 N N . VAL A 1 120 ? -33.693 -9.365 54.750 1.00 93.12 120 VAL A N 1
ATOM 960 C CA . VAL A 1 120 ? -32.441 -10.126 54.598 1.00 93.12 120 VAL A CA 1
ATOM 961 C C . VAL A 1 120 ? -32.470 -11.028 53.361 1.00 93.12 120 VAL A C 1
ATOM 963 O O . VAL A 1 120 ? -31.450 -11.173 52.686 1.00 93.12 120 VAL A O 1
ATOM 966 N N . VAL A 1 121 ? -33.609 -11.655 53.048 1.00 94.12 121 VAL A N 1
ATOM 967 C CA . VAL A 1 121 ? -33.752 -12.462 51.825 1.00 94.12 121 VAL A CA 1
ATOM 968 C C . VAL A 1 121 ? -33.641 -11.585 50.577 1.00 94.12 121 VAL A C 1
ATOM 970 O O . VAL A 1 121 ? -32.846 -11.913 49.702 1.00 94.12 121 VAL A O 1
ATOM 973 N N . ARG A 1 122 ? -34.334 -10.439 50.523 1.00 93.25 122 ARG A N 1
ATOM 974 C CA . ARG A 1 122 ? -34.250 -9.501 49.386 1.00 93.25 122 ARG A CA 1
ATOM 975 C C . ARG A 1 122 ? -32.838 -8.959 49.182 1.00 93.25 122 ARG A C 1
ATOM 977 O O . ARG A 1 122 ? -32.374 -8.843 48.052 1.00 93.25 122 ARG A O 1
ATOM 984 N N . GLU A 1 123 ? -32.136 -8.629 50.264 1.00 95.31 123 GLU A N 1
ATOM 985 C CA . GLU A 1 123 ? -30.741 -8.190 50.187 1.00 95.31 123 GLU A CA 1
ATOM 986 C C . GLU A 1 123 ? -29.820 -9.297 49.672 1.00 95.31 123 GLU A C 1
ATOM 988 O O . GLU A 1 123 ? -28.893 -9.019 48.912 1.00 95.31 123 GLU A O 1
ATOM 993 N N . ARG A 1 124 ? -30.065 -10.555 50.062 1.00 95.06 124 ARG A N 1
ATOM 994 C CA . ARG A 1 124 ? -29.318 -11.704 49.535 1.00 95.06 124 ARG A CA 1
ATOM 995 C C . ARG A 1 124 ? -29.576 -11.914 48.052 1.00 95.06 124 ARG A C 1
ATOM 997 O O . ARG A 1 124 ? -28.608 -12.102 47.330 1.00 95.06 124 ARG A O 1
ATOM 1004 N N . GLU A 1 125 ? -30.829 -11.852 47.612 1.00 95.44 125 GLU A N 1
ATOM 1005 C CA . GLU A 1 125 ? -31.192 -11.964 46.193 1.00 95.44 125 GLU A CA 1
ATOM 1006 C C . GLU A 1 125 ? -30.500 -10.871 45.375 1.00 95.44 125 GLU A C 1
ATOM 1008 O O . GLU A 1 125 ? -29.745 -11.180 44.461 1.00 95.44 125 GLU A O 1
ATOM 1013 N N . LYS A 1 126 ? -30.615 -9.607 45.801 1.00 96.38 126 LYS A N 1
ATOM 1014 C CA . LYS A 1 126 ? -29.927 -8.483 45.152 1.00 96.38 126 LYS A CA 1
ATOM 1015 C C . LYS A 1 126 ? -28.404 -8.644 45.139 1.00 96.38 126 LYS A C 1
ATOM 1017 O O . LYS A 1 126 ? -27.730 -8.200 44.215 1.00 96.38 126 LYS A O 1
ATOM 1022 N N . LYS A 1 127 ? -27.834 -9.233 46.191 1.00 96.19 127 LYS A N 1
ATOM 1023 C CA . LYS A 1 127 ? -26.397 -9.503 46.259 1.00 96.19 127 LYS A CA 1
ATOM 1024 C C . LYS A 1 127 ? -25.974 -10.593 45.276 1.00 96.19 127 LYS A C 1
ATOM 1026 O O . LYS A 1 127 ? -24.870 -10.489 44.758 1.00 96.19 127 LYS A O 1
ATOM 1031 N N . GLU A 1 128 ? -26.784 -11.627 45.070 1.00 96.50 128 GLU A N 1
ATOM 1032 C CA . GLU A 1 128 ? -26.498 -12.642 44.050 1.00 96.50 128 GLU A CA 1
ATOM 1033 C C . GLU A 1 128 ? -26.651 -12.059 42.640 1.00 96.50 128 GLU A C 1
ATOM 1035 O O . GLU A 1 128 ? -25.725 -12.206 41.855 1.00 96.50 128 GLU A O 1
ATOM 1040 N N . GLU A 1 129 ? -27.696 -11.270 42.363 1.00 97.06 129 GLU A N 1
ATOM 1041 C CA . GLU A 1 129 ? -27.847 -10.566 41.074 1.00 97.06 129 GLU A CA 1
ATOM 1042 C C . GLU A 1 129 ? -26.626 -9.687 40.748 1.00 97.06 129 GLU A C 1
ATOM 1044 O O . GLU A 1 129 ? -26.071 -9.756 39.656 1.00 97.06 129 GLU A O 1
ATOM 1049 N N . LEU A 1 130 ? -26.152 -8.895 41.717 1.00 97.19 130 LEU A N 1
ATOM 1050 C CA . LEU A 1 130 ? -24.961 -8.059 41.527 1.00 97.19 130 LEU A CA 1
ATOM 1051 C C . LEU A 1 130 ? -23.676 -8.873 41.342 1.00 97.19 130 LEU A C 1
ATOM 1053 O O . LEU A 1 130 ? -22.734 -8.375 40.735 1.00 97.19 130 LEU A O 1
ATOM 1057 N N . LYS A 1 131 ? -23.586 -10.083 41.903 1.00 97.31 131 LYS A N 1
ATOM 1058 C CA . LYS A 1 131 ? -22.426 -10.949 41.659 1.00 97.31 131 LYS A CA 1
ATOM 1059 C C . LYS A 1 131 ? -22.459 -11.512 40.249 1.00 97.31 131 LYS A C 1
ATOM 1061 O O . LYS A 1 131 ? -21.417 -11.503 39.613 1.00 97.31 131 LYS A O 1
ATOM 1066 N N . GLU A 1 132 ? -23.622 -11.962 39.785 1.00 97.50 132 GLU A N 1
ATOM 1067 C CA . GLU A 1 132 ? -23.796 -12.454 38.416 1.00 97.50 132 GLU A CA 1
ATOM 1068 C C . GLU A 1 132 ? -23.431 -11.355 37.403 1.00 97.50 132 GLU A C 1
ATOM 1070 O O . GLU A 1 132 ? -22.629 -11.598 36.510 1.00 97.50 132 GLU A O 1
ATOM 1075 N N . GLU A 1 133 ? -23.890 -10.114 37.609 1.00 97.81 133 GLU A N 1
ATOM 1076 C CA . GLU A 1 133 ? -23.514 -8.970 36.758 1.00 97.81 133 GLU A CA 1
ATOM 1077 C C . GLU A 1 133 ? -22.000 -8.682 36.789 1.00 97.81 133 GLU A C 1
ATOM 1079 O O . GLU A 1 133 ? -21.396 -8.363 35.765 1.00 97.81 133 GLU A O 1
ATOM 1084 N N . VAL A 1 134 ? -21.356 -8.804 37.955 1.00 97.81 134 VAL A N 1
ATOM 1085 C CA . VAL A 1 134 ? -19.898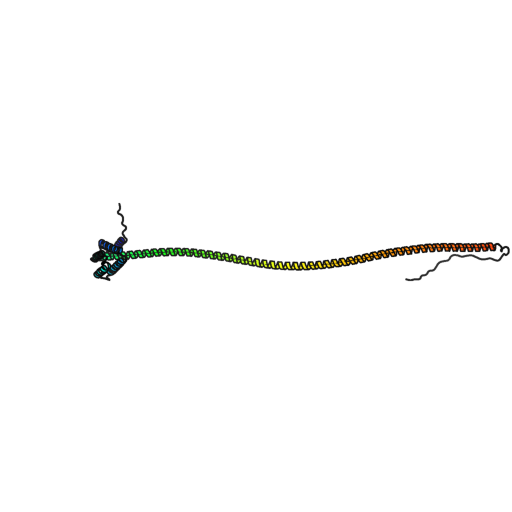 -8.638 38.067 1.00 97.81 134 VAL A CA 1
ATOM 1086 C C . VAL A 1 134 ? -19.154 -9.752 37.333 1.00 97.81 134 VAL A C 1
ATOM 1088 O O . VAL A 1 134 ? -18.181 -9.453 36.647 1.00 97.81 134 VAL A O 1
ATOM 1091 N N . GLU A 1 135 ? -19.598 -11.003 37.449 1.00 98.00 135 GLU A N 1
ATOM 1092 C CA . GLU A 1 135 ? -19.005 -12.136 36.730 1.00 98.00 135 GLU A CA 1
ATOM 1093 C C . GLU A 1 135 ? -19.142 -11.954 35.207 1.00 98.00 135 GLU A C 1
ATOM 1095 O O . GLU A 1 135 ? -18.151 -12.092 34.491 1.00 98.00 135 GLU A O 1
ATOM 1100 N N . GLU A 1 136 ? -20.311 -11.532 34.711 1.00 98.12 136 GLU A N 1
ATOM 1101 C CA . GLU A 1 136 ? -20.522 -11.225 33.286 1.00 98.12 136 GLU A CA 1
ATOM 1102 C C . GLU A 1 136 ? -19.601 -10.097 32.786 1.00 98.12 136 GLU A C 1
ATOM 1104 O O . GLU A 1 136 ? -18.983 -10.213 31.724 1.00 98.12 136 GLU A O 1
ATOM 1109 N N . LEU A 1 137 ? -19.454 -9.015 33.559 1.00 98.00 137 LEU A N 1
ATOM 1110 C CA . LEU A 1 137 ? -18.558 -7.906 33.213 1.00 98.00 137 LEU A CA 1
ATOM 1111 C C . LEU A 1 137 ? -17.077 -8.309 33.255 1.00 98.00 137 LEU A C 1
ATOM 1113 O O . LEU A 1 137 ? -16.272 -7.795 32.474 1.00 98.00 137 LEU A O 1
ATOM 1117 N N . GLU A 1 138 ? -16.688 -9.209 34.160 1.00 97.94 138 GLU A N 1
ATOM 1118 C CA . GLU A 1 138 ? -15.333 -9.764 34.199 1.00 97.94 138 GLU A CA 1
ATOM 1119 C C . GLU A 1 138 ? -15.048 -10.633 32.965 1.00 97.94 138 GLU A C 1
ATOM 1121 O O . GLU A 1 138 ? -13.967 -10.515 32.379 1.00 97.94 138 GLU A O 1
ATOM 1126 N N . GLU A 1 139 ? -16.013 -11.442 32.521 1.00 98.06 139 GLU A N 1
ATOM 1127 C CA . GLU A 1 139 ? -15.905 -12.218 31.282 1.00 98.06 139 GLU A CA 1
ATOM 1128 C C . GLU A 1 139 ? -15.810 -11.314 30.041 1.00 98.06 139 GLU A C 1
ATOM 1130 O O . GLU A 1 139 ? -14.922 -11.510 29.203 1.00 98.06 139 GLU A O 1
ATOM 1135 N N . GLU A 1 140 ? -16.659 -10.284 29.939 1.00 98.38 140 GLU A N 1
ATOM 1136 C CA . GLU A 1 140 ? -16.612 -9.303 28.845 1.00 98.38 140 GLU A CA 1
ATOM 1137 C C . GLU A 1 140 ? -15.266 -8.570 28.813 1.00 98.38 140 GLU A C 1
ATOM 1139 O O . GLU A 1 140 ? -14.661 -8.399 27.751 1.00 98.38 140 GLU A O 1
ATOM 1144 N N . LYS A 1 141 ? -14.744 -8.188 29.982 1.00 98.19 141 LYS A N 1
ATOM 1145 C CA . LYS A 1 141 ? -13.432 -7.552 30.091 1.00 98.19 141 LYS A CA 1
ATOM 1146 C C . LYS A 1 141 ? -12.321 -8.450 29.540 1.00 98.19 141 LYS A C 1
ATOM 1148 O O . LYS A 1 141 ? -11.497 -7.970 28.765 1.00 98.19 141 LYS A O 1
ATOM 1153 N N . VAL A 1 142 ? -12.288 -9.730 29.917 1.00 98.25 142 VAL A N 1
ATOM 1154 C CA . VAL A 1 142 ? -11.279 -10.684 29.417 1.00 98.25 142 VAL A CA 1
ATOM 1155 C C . VAL A 1 142 ? -11.398 -10.866 27.903 1.00 98.25 142 VAL A C 1
ATOM 1157 O O . VAL A 1 142 ? -10.383 -10.928 27.206 1.00 98.25 142 VAL A O 1
ATOM 1160 N N . TYR A 1 143 ? -12.624 -10.916 27.378 1.00 98.25 143 TYR A N 1
ATOM 1161 C CA . TYR A 1 143 ? -12.863 -10.986 25.939 1.00 98.25 143 TYR A CA 1
ATOM 1162 C C . TYR A 1 143 ? -12.297 -9.760 25.203 1.00 98.25 143 TYR A C 1
ATOM 1164 O O . TYR A 1 143 ? -11.539 -9.917 24.244 1.00 98.25 143 TYR A O 1
ATOM 1172 N N . LEU A 1 144 ? -12.600 -8.549 25.683 1.00 98.19 144 LEU A N 1
ATOM 1173 C CA . LEU A 1 144 ? -12.109 -7.299 25.093 1.00 98.19 144 LEU A CA 1
ATOM 1174 C C . LEU A 1 144 ? -10.582 -7.169 25.188 1.00 98.19 144 LEU A C 1
ATOM 1176 O O . LEU A 1 144 ? -9.946 -6.711 24.242 1.00 98.19 144 LEU A O 1
ATOM 1180 N N . GLU A 1 145 ? -9.969 -7.603 26.293 1.00 98.06 145 GLU A N 1
ATOM 1181 C CA . GLU A 1 145 ? -8.506 -7.672 26.416 1.00 98.06 145 GLU A CA 1
ATOM 1182 C C . GLU A 1 145 ? -7.897 -8.605 25.354 1.00 98.06 145 GLU A C 1
ATOM 1184 O O . GLU A 1 145 ? -6.879 -8.268 24.748 1.00 98.06 145 GLU A O 1
ATOM 1189 N N . GLY A 1 146 ? -8.542 -9.740 25.068 1.00 98.06 146 GLY A N 1
ATOM 1190 C CA . GLY A 1 146 ? -8.140 -10.637 23.984 1.00 98.06 146 GLY A CA 1
ATOM 1191 C C . GLY A 1 146 ? -8.261 -10.002 22.595 1.00 98.06 146 GLY A C 1
ATOM 1192 O O . GLY A 1 146 ? -7.362 -10.162 21.766 1.00 98.06 146 GLY A O 1
ATOM 1193 N N . GLU A 1 147 ? -9.336 -9.252 22.342 1.00 98.50 147 GLU A N 1
ATOM 1194 C CA . GLU A 1 147 ? -9.533 -8.526 21.082 1.00 98.50 147 GLU A CA 1
ATOM 1195 C C . GLU A 1 147 ? -8.461 -7.445 20.877 1.00 98.50 147 GLU A C 1
ATOM 1197 O O . GLU A 1 147 ? -7.902 -7.338 19.785 1.00 98.50 147 GLU A O 1
ATOM 1202 N N . ILE A 1 148 ? -8.107 -6.705 21.934 1.00 98.19 148 ILE A N 1
ATOM 1203 C CA . ILE A 1 148 ? -7.027 -5.706 21.902 1.00 98.19 148 ILE A CA 1
ATOM 1204 C C . ILE A 1 148 ? -5.699 -6.356 21.511 1.00 98.19 148 ILE A C 1
ATOM 1206 O O . ILE A 1 148 ? -5.050 -5.876 20.585 1.00 98.19 148 ILE A O 1
ATOM 1210 N N . VAL A 1 149 ? -5.320 -7.468 22.149 1.00 98.12 149 VAL A N 1
ATOM 1211 C CA . VAL A 1 149 ? -4.076 -8.187 21.815 1.00 98.12 149 VAL A CA 1
ATOM 1212 C C . VAL A 1 149 ? -4.086 -8.673 20.361 1.00 98.12 149 VAL A C 1
ATOM 1214 O O . VAL A 1 149 ? -3.071 -8.595 19.670 1.00 98.12 149 VAL A O 1
ATOM 1217 N N . GLY A 1 150 ? -5.235 -9.149 19.869 1.00 98.25 150 GLY A N 1
ATOM 1218 C CA . GLY A 1 150 ? -5.391 -9.546 18.469 1.00 98.25 150 GLY A CA 1
ATOM 1219 C C . GLY A 1 150 ? -5.193 -8.381 17.494 1.00 98.25 150 GLY A C 1
ATOM 1220 O O . GLY A 1 150 ? -4.480 -8.522 16.500 1.00 98.25 150 GLY A O 1
ATOM 1221 N N . LEU A 1 151 ? -5.784 -7.222 17.793 1.00 98.31 151 LEU A N 1
ATOM 1222 C CA . LEU A 1 151 ? -5.633 -6.006 16.992 1.00 98.31 151 LEU A CA 1
ATOM 1223 C C . LEU A 1 151 ? -4.202 -5.457 17.032 1.00 98.31 151 LEU A C 1
ATOM 1225 O O . LEU A 1 151 ? -3.698 -5.011 16.004 1.00 98.31 151 LEU A O 1
ATOM 1229 N N . GLU A 1 152 ? -3.528 -5.508 18.182 1.00 98.00 152 GLU A N 1
ATOM 1230 C CA . GLU A 1 152 ? -2.113 -5.135 18.300 1.00 98.00 152 GLU A CA 1
ATOM 1231 C C . GLU A 1 152 ? -1.230 -6.012 17.403 1.00 98.00 152 GLU A C 1
ATOM 1233 O O . GLU A 1 152 ? -0.391 -5.481 16.675 1.00 98.00 152 GLU A O 1
ATOM 1238 N N . GLY A 1 153 ? -1.486 -7.325 17.362 1.00 98.19 153 GLY A N 1
ATOM 1239 C CA . GLY A 1 153 ? -0.800 -8.241 16.447 1.00 98.19 153 GLY A CA 1
ATOM 1240 C C . GLY A 1 153 ? -0.996 -7.872 14.973 1.00 98.19 153 GLY A C 1
ATOM 1241 O O . GLY A 1 153 ? -0.024 -7.778 14.229 1.00 98.19 153 GLY A O 1
ATOM 1242 N N . GLN A 1 154 ? -2.231 -7.573 14.558 1.00 98.38 154 GLN A N 1
ATOM 1243 C CA . GLN A 1 154 ? -2.518 -7.127 13.186 1.00 98.38 154 GLN A CA 1
ATOM 1244 C C . GLN A 1 154 ? -1.822 -5.805 12.838 1.00 98.38 154 GLN A C 1
ATOM 1246 O O . GLN A 1 154 ? -1.369 -5.611 11.712 1.00 98.38 154 GLN A O 1
ATOM 1251 N N . VAL A 1 155 ? -1.743 -4.876 13.793 1.00 98.31 155 VAL A N 1
ATOM 1252 C CA . VAL A 1 155 ? -1.034 -3.606 13.605 1.00 98.31 155 VAL A CA 1
ATOM 1253 C C . VAL A 1 155 ? 0.460 -3.837 13.392 1.00 98.31 155 VAL A C 1
ATOM 1255 O O . VAL A 1 155 ? 1.058 -3.140 12.574 1.00 98.31 155 VAL A O 1
ATOM 1258 N N . ASP A 1 156 ? 1.066 -4.780 14.107 1.00 98.19 156 ASP A N 1
ATOM 1259 C CA . ASP A 1 156 ? 2.483 -5.096 13.938 1.00 98.19 156 ASP A CA 1
ATOM 1260 C C . ASP A 1 156 ? 2.760 -5.813 12.606 1.00 98.19 156 ASP A C 1
ATOM 1262 O O . ASP A 1 156 ? 3.682 -5.405 11.901 1.00 98.19 156 ASP A O 1
ATOM 1266 N N . GLU A 1 157 ? 1.909 -6.756 12.185 1.00 98.38 157 GLU A N 1
ATOM 1267 C CA . GLU A 1 157 ? 1.990 -7.379 10.850 1.00 98.38 157 GLU A CA 1
ATOM 1268 C C . GLU A 1 157 ? 1.904 -6.332 9.724 1.00 98.38 157 GLU A C 1
ATOM 1270 O O . GLU A 1 157 ? 2.710 -6.332 8.793 1.00 98.38 157 GLU A O 1
ATOM 1275 N N . LEU A 1 158 ? 0.972 -5.378 9.831 1.00 98.44 158 LEU A N 1
ATOM 1276 C CA . LEU A 1 158 ? 0.833 -4.297 8.850 1.00 98.44 158 LEU A CA 1
ATOM 1277 C C . LEU A 1 158 ? 2.042 -3.350 8.830 1.00 98.44 158 LEU A C 1
ATOM 1279 O O . LEU A 1 158 ? 2.354 -2.782 7.783 1.00 98.44 158 LEU A O 1
ATOM 1283 N N . LYS A 1 159 ? 2.722 -3.137 9.964 1.00 98.25 159 LYS A N 1
ATOM 1284 C CA . LYS A 1 159 ? 3.960 -2.340 9.986 1.00 98.25 159 LYS A CA 1
ATOM 1285 C C . LYS A 1 159 ? 5.084 -3.051 9.244 1.00 98.25 159 LYS A C 1
ATOM 1287 O O . LYS A 1 159 ? 5.780 -2.388 8.481 1.00 98.25 159 LYS A O 1
ATOM 1292 N N . GLU A 1 160 ? 5.239 -4.359 9.452 1.00 98.31 160 GLU A N 1
ATOM 1293 C CA . GLU A 1 160 ? 6.228 -5.161 8.726 1.00 98.31 160 GLU A CA 1
ATOM 1294 C C . GLU A 1 160 ? 5.965 -5.112 7.215 1.00 98.31 160 GLU A C 1
ATOM 1296 O O . GLU A 1 160 ? 6.876 -4.797 6.452 1.00 98.31 160 GLU A O 1
ATOM 1301 N N . GLU A 1 161 ? 4.710 -5.278 6.782 1.00 98.50 161 GLU A N 1
ATOM 1302 C CA . GLU A 1 161 ? 4.337 -5.168 5.364 1.00 98.50 161 GLU A CA 1
ATOM 1303 C C . GLU A 1 161 ? 4.663 -3.781 4.779 1.00 98.50 161 GLU A C 1
ATOM 1305 O O . GLU A 1 161 ? 5.177 -3.664 3.664 1.00 98.50 161 GLU A O 1
ATOM 1310 N N . VAL A 1 162 ? 4.409 -2.702 5.528 1.00 98.38 162 VAL A N 1
ATOM 1311 C CA . VAL A 1 162 ? 4.752 -1.337 5.097 1.00 98.38 162 VAL A CA 1
ATOM 1312 C C . VAL A 1 162 ? 6.263 -1.142 4.964 1.00 98.38 162 VAL A C 1
ATOM 1314 O O . VAL A 1 162 ? 6.702 -0.453 4.039 1.00 98.38 162 VAL A O 1
ATOM 1317 N N . ASP A 1 163 ? 7.058 -1.702 5.871 1.00 98.44 163 ASP A N 1
ATOM 1318 C CA . ASP A 1 163 ? 8.514 -1.592 5.810 1.00 98.44 163 ASP A CA 1
ATOM 1319 C C . ASP A 1 163 ? 9.097 -2.423 4.654 1.00 98.44 163 ASP A C 1
ATOM 1321 O O . ASP A 1 163 ? 9.958 -1.918 3.929 1.00 98.44 163 ASP A O 1
ATOM 1325 N N . ASP A 1 164 ? 8.558 -3.614 4.381 1.00 98.38 164 ASP A N 1
ATOM 1326 C CA . ASP A 1 164 ? 8.923 -4.418 3.207 1.00 98.38 164 ASP A CA 1
ATOM 1327 C C . ASP A 1 164 ? 8.606 -3.683 1.893 1.00 98.38 164 ASP A C 1
ATOM 1329 O O . ASP A 1 164 ? 9.458 -3.581 1.003 1.00 98.38 164 ASP A O 1
ATOM 1333 N N . LEU A 1 165 ? 7.415 -3.083 1.787 1.00 98.44 165 LEU A N 1
ATOM 1334 C CA . LEU A 1 165 ? 7.018 -2.293 0.616 1.00 98.44 165 LEU A CA 1
ATOM 1335 C C . LEU A 1 165 ? 7.902 -1.055 0.408 1.00 98.44 165 LEU A C 1
ATOM 1337 O O . LEU A 1 165 ? 8.125 -0.637 -0.729 1.00 98.44 165 LEU A O 1
ATOM 1341 N N . ARG A 1 166 ? 8.418 -0.448 1.484 1.00 98.19 166 ARG A N 1
ATOM 1342 C CA . ARG A 1 166 ? 9.381 0.661 1.380 1.00 98.19 166 ARG A CA 1
ATOM 1343 C C . ARG A 1 166 ? 10.705 0.199 0.796 1.00 98.19 166 ARG A C 1
ATOM 1345 O O . ARG A 1 166 ? 11.234 0.876 -0.080 1.00 98.19 166 ARG A O 1
ATOM 1352 N N . VAL A 1 167 ? 11.208 -0.952 1.238 1.00 98.31 167 VAL A N 1
ATOM 1353 C CA . VAL A 1 167 ? 12.438 -1.533 0.686 1.00 98.31 167 VAL A CA 1
ATOM 1354 C C . VAL A 1 167 ? 12.261 -1.854 -0.798 1.00 98.31 167 VAL A C 1
ATOM 1356 O O . VAL A 1 167 ? 13.132 -1.525 -1.601 1.00 98.31 167 VAL A O 1
ATOM 1359 N N . GLU A 1 168 ? 11.128 -2.444 -1.190 1.00 98.44 168 GLU A N 1
ATOM 1360 C CA . GLU A 1 168 ? 10.836 -2.712 -2.603 1.00 98.44 168 GLU A CA 1
ATOM 1361 C C . GLU A 1 168 ? 10.773 -1.416 -3.429 1.00 98.44 168 GLU A C 1
ATOM 1363 O O . GLU A 1 168 ? 11.329 -1.348 -4.529 1.00 98.44 168 GLU A O 1
ATOM 1368 N N . LEU A 1 169 ? 10.150 -0.365 -2.888 1.00 98.38 169 LEU A N 1
ATOM 1369 C CA . LEU A 1 169 ? 10.085 0.940 -3.541 1.00 98.38 169 LEU A CA 1
ATOM 1370 C C . LEU A 1 169 ? 11.476 1.549 -3.760 1.00 98.38 169 LEU A C 1
ATOM 1372 O O . LEU A 1 169 ? 11.733 2.062 -4.849 1.00 98.38 169 LEU A O 1
ATOM 1376 N N . ASP A 1 170 ? 12.360 1.482 -2.765 1.00 98.31 170 ASP A N 1
ATOM 1377 C CA . ASP A 1 170 ? 13.730 1.996 -2.874 1.00 98.31 170 ASP A CA 1
ATOM 1378 C C . ASP A 1 170 ? 14.517 1.239 -3.960 1.00 98.31 170 ASP A C 1
ATOM 1380 O O . ASP A 1 170 ? 15.127 1.858 -4.832 1.00 98.31 170 ASP A O 1
ATOM 1384 N N . VAL A 1 171 ? 14.407 -0.096 -4.006 1.00 98.44 171 VAL A N 1
ATOM 1385 C CA . VAL A 1 171 ? 15.038 -0.921 -5.056 1.00 98.44 171 VAL A CA 1
ATOM 1386 C C . VAL A 1 171 ? 14.528 -0.553 -6.453 1.00 98.44 171 VAL A C 1
ATOM 1388 O O . VAL A 1 171 ? 15.304 -0.480 -7.413 1.00 98.44 171 VAL A O 1
ATOM 1391 N N . LEU A 1 172 ? 13.223 -0.312 -6.597 1.00 98.31 172 LEU A N 1
ATOM 1392 C CA . LEU A 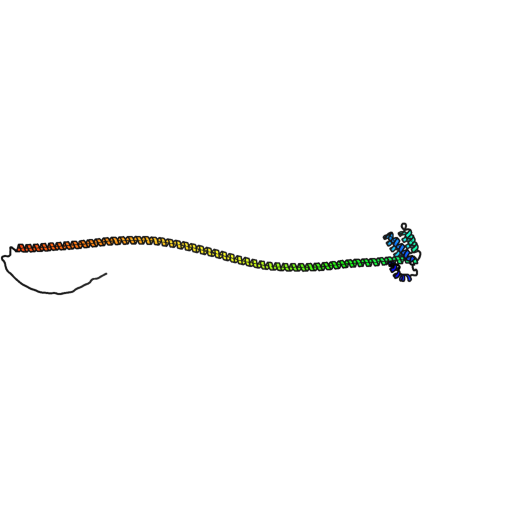1 172 ? 12.638 0.111 -7.870 1.00 98.31 172 LEU A CA 1
ATOM 1393 C C . LEU A 1 172 ? 13.109 1.509 -8.287 1.00 98.31 172 LEU A C 1
ATOM 1395 O O . LEU A 1 172 ? 13.302 1.746 -9.482 1.00 98.31 172 LEU A O 1
ATOM 1399 N N . GLN A 1 173 ? 13.307 2.425 -7.335 1.00 98.38 173 GLN A N 1
ATOM 1400 C CA . GLN A 1 173 ? 13.849 3.758 -7.611 1.00 98.38 173 GLN A CA 1
ATOM 1401 C C . GLN A 1 173 ? 15.295 3.688 -8.101 1.00 98.38 173 GLN A C 1
ATOM 1403 O O . GLN A 1 173 ? 15.603 4.298 -9.127 1.00 98.38 173 GLN A O 1
ATOM 1408 N N . ASP A 1 174 ? 16.142 2.900 -7.437 1.00 98.38 174 ASP A N 1
ATOM 1409 C CA . ASP A 1 174 ? 17.531 2.686 -7.858 1.00 98.38 174 ASP A CA 1
ATOM 1410 C C . ASP A 1 174 ? 17.587 2.080 -9.268 1.00 98.38 174 ASP A C 1
ATOM 1412 O O . ASP A 1 174 ? 18.266 2.597 -10.155 1.00 98.38 174 ASP A O 1
ATOM 1416 N N . THR A 1 175 ? 16.769 1.053 -9.525 1.00 98.38 175 THR A N 1
ATOM 1417 C CA . THR A 1 175 ? 16.673 0.419 -10.851 1.00 98.38 175 THR A CA 1
ATOM 1418 C C . THR A 1 175 ? 16.231 1.415 -11.930 1.00 98.38 175 THR A C 1
ATOM 1420 O O . THR A 1 175 ? 16.719 1.385 -13.061 1.00 98.38 175 THR A O 1
ATOM 1423 N N . ALA A 1 176 ? 15.292 2.310 -11.611 1.00 98.25 176 ALA A N 1
ATOM 1424 C CA . ALA A 1 176 ? 14.827 3.326 -12.547 1.00 98.25 176 ALA A CA 1
ATOM 1425 C C . ALA A 1 176 ? 15.914 4.365 -12.869 1.00 98.25 176 ALA A C 1
ATOM 1427 O O . ALA A 1 176 ? 15.994 4.822 -14.015 1.00 98.25 176 ALA A O 1
ATOM 1428 N N . GLU A 1 177 ? 16.747 4.731 -11.893 1.00 98.56 177 GLU A N 1
ATOM 1429 C CA . GLU A 1 177 ? 17.872 5.642 -12.108 1.00 98.56 177 GLU A CA 1
ATOM 1430 C C . GLU A 1 177 ? 18.976 4.981 -12.946 1.00 98.56 177 GLU A C 1
ATOM 1432 O O . GLU A 1 177 ? 19.445 5.586 -13.912 1.00 98.56 177 GLU A O 1
ATOM 1437 N N . ASP A 1 178 ? 19.302 3.714 -12.683 1.00 98.44 178 ASP A N 1
ATOM 1438 C CA . ASP A 1 178 ? 20.257 2.944 -13.490 1.00 98.44 178 ASP A CA 1
ATOM 1439 C C . ASP A 1 178 ? 19.814 2.855 -14.959 1.00 98.44 178 ASP A C 1
ATOM 1441 O O . ASP A 1 178 ? 20.578 3.178 -15.874 1.00 98.44 178 ASP A O 1
ATOM 1445 N N . LEU A 1 179 ? 18.542 2.522 -15.206 1.00 98.31 179 LEU A N 1
ATOM 1446 C CA . LEU A 1 179 ? 17.974 2.497 -16.560 1.00 98.31 179 LEU A CA 1
ATOM 1447 C C . LEU A 1 179 ? 18.002 3.877 -17.228 1.00 98.31 179 LEU A C 1
ATOM 1449 O O . LEU A 1 179 ? 18.167 3.995 -18.447 1.00 98.31 179 LEU A O 1
ATOM 1453 N N . ARG A 1 180 ? 17.834 4.951 -16.451 1.00 98.38 180 ARG A N 1
ATOM 1454 C CA . ARG A 1 180 ? 17.924 6.321 -16.964 1.00 98.38 180 ARG A CA 1
ATOM 1455 C C . ARG A 1 180 ? 19.350 6.659 -17.392 1.00 98.38 180 ARG A C 1
ATOM 1457 O O . ARG A 1 180 ? 19.511 7.322 -18.422 1.00 98.38 180 ARG A O 1
ATOM 1464 N N . ILE A 1 181 ? 20.351 6.226 -16.628 1.00 98.38 181 ILE A N 1
ATOM 1465 C CA . ILE A 1 181 ? 21.771 6.378 -16.962 1.00 98.38 181 ILE A CA 1
ATOM 1466 C C . ILE A 1 181 ? 22.083 5.605 -18.246 1.00 98.38 181 ILE A C 1
ATOM 1468 O O . ILE A 1 181 ? 22.544 6.221 -19.208 1.00 98.38 181 ILE A O 1
ATOM 1472 N N . GLU A 1 182 ? 21.729 4.319 -18.313 1.00 98.50 182 GLU A N 1
ATOM 1473 C CA . GLU A 1 182 ? 21.955 3.468 -19.492 1.00 98.50 182 GLU A CA 1
ATOM 1474 C C . GLU A 1 182 ? 21.320 4.072 -20.755 1.00 98.50 182 GLU A C 1
ATOM 1476 O O . GLU A 1 182 ? 21.950 4.171 -21.811 1.00 98.50 182 GLU A O 1
ATOM 1481 N N . ARG A 1 183 ? 20.085 4.579 -20.648 1.00 98.50 183 ARG A N 1
ATOM 1482 C CA . ARG A 1 183 ? 19.406 5.243 -21.768 1.00 98.50 183 ARG A CA 1
ATOM 1483 C C . ARG A 1 183 ? 20.182 6.461 -22.272 1.00 98.50 183 ARG A C 1
ATOM 1485 O O . ARG A 1 183 ? 20.285 6.651 -23.483 1.00 98.50 183 ARG A O 1
ATOM 1492 N N . ASN A 1 184 ? 20.726 7.285 -21.377 1.00 98.25 184 ASN A N 1
ATOM 1493 C CA . ASN A 1 184 ? 21.523 8.451 -21.770 1.00 98.25 184 ASN A CA 1
ATOM 1494 C C . ASN A 1 184 ? 22.855 8.040 -22.422 1.00 98.25 184 ASN A C 1
ATOM 1496 O O . ASN A 1 184 ? 23.307 8.693 -23.365 1.00 98.25 184 ASN A O 1
ATOM 1500 N N . GLU A 1 185 ? 23.492 6.972 -21.940 1.00 98.31 185 GLU A N 1
ATOM 1501 C CA . GLU A 1 185 ? 24.713 6.425 -22.542 1.00 98.31 185 GLU A CA 1
ATOM 1502 C C . GLU A 1 185 ? 24.458 5.934 -23.970 1.00 98.31 185 GLU A C 1
ATOM 1504 O O . GLU A 1 185 ? 25.170 6.337 -24.895 1.00 98.31 185 GLU A O 1
ATOM 1509 N N . LEU A 1 186 ? 23.384 5.167 -24.175 1.00 98.38 186 LEU A N 1
ATOM 1510 C CA . LEU A 1 186 ? 22.966 4.700 -25.497 1.00 98.38 186 LEU A CA 1
ATOM 1511 C C . LEU A 1 186 ? 22.616 5.861 -26.438 1.00 98.38 186 LEU A C 1
ATOM 1513 O O . LEU A 1 186 ? 22.988 5.843 -27.612 1.00 98.38 186 LEU A O 1
ATOM 1517 N N . GLU A 1 187 ? 21.942 6.905 -25.951 1.00 98.31 187 GLU A N 1
ATOM 1518 C CA . GLU A 1 187 ? 21.672 8.108 -26.750 1.00 98.31 187 GLU A CA 1
ATOM 1519 C C . GLU A 1 187 ? 22.964 8.791 -27.218 1.00 98.31 187 GLU A C 1
ATOM 1521 O O . GLU A 1 187 ? 23.080 9.167 -28.390 1.00 98.31 187 GLU A O 1
ATOM 1526 N N . ASN A 1 188 ? 23.957 8.911 -26.333 1.00 98.00 188 ASN A N 1
ATOM 1527 C CA . ASN A 1 188 ? 25.263 9.469 -26.677 1.00 98.00 188 ASN A CA 1
ATOM 1528 C C . ASN A 1 188 ? 26.009 8.595 -27.694 1.00 98.00 188 ASN A C 1
ATOM 1530 O O . ASN A 1 188 ? 26.617 9.120 -28.634 1.00 98.00 188 ASN A O 1
ATOM 1534 N N . GLU A 1 189 ? 25.934 7.270 -27.555 1.00 98.38 189 GLU A N 1
ATOM 1535 C CA . GLU A 1 189 ? 26.508 6.336 -28.522 1.00 98.38 189 GLU A CA 1
ATOM 1536 C C . GLU A 1 189 ? 25.848 6.484 -29.900 1.00 98.38 189 GLU A C 1
ATOM 1538 O O . GLU A 1 189 ? 26.544 6.609 -30.910 1.00 98.38 189 GLU A O 1
ATOM 1543 N N . VAL A 1 190 ? 24.518 6.587 -29.956 1.00 98.44 190 VAL A N 1
ATOM 1544 C CA . VAL A 1 190 ? 23.778 6.834 -31.202 1.00 98.44 190 VAL A CA 1
ATOM 1545 C C . VAL A 1 190 ? 24.216 8.145 -31.858 1.00 98.44 190 VAL A C 1
ATOM 1547 O O . VAL A 1 190 ? 24.414 8.188 -33.076 1.00 98.44 190 VAL A O 1
ATOM 1550 N N . VAL A 1 191 ? 24.397 9.221 -31.086 1.00 98.38 191 VAL A N 1
ATOM 1551 C CA . VAL A 1 191 ? 24.902 10.503 -31.609 1.00 98.38 191 VAL A CA 1
ATOM 1552 C C . VAL A 1 191 ? 26.318 10.349 -32.175 1.00 98.38 191 VAL A C 1
ATOM 1554 O O . VAL A 1 191 ? 26.597 10.830 -33.277 1.00 98.38 191 VAL A O 1
ATOM 1557 N N . SER A 1 192 ? 27.199 9.643 -31.465 1.00 98.25 192 SER A N 1
ATOM 1558 C CA . SER A 1 192 ? 28.568 9.359 -31.912 1.00 98.25 192 SER A CA 1
ATOM 1559 C C . SER A 1 192 ? 28.592 8.555 -33.217 1.00 98.25 192 SER A C 1
ATOM 1561 O O . SER A 1 192 ? 29.288 8.918 -34.169 1.00 98.25 192 SER A O 1
ATOM 1563 N N . LEU A 1 193 ? 27.774 7.504 -33.311 1.00 98.19 193 LEU A N 1
ATOM 1564 C CA . LEU A 1 193 ? 27.651 6.677 -34.511 1.00 98.19 193 LEU A CA 1
ATOM 1565 C C . LEU A 1 193 ? 27.111 7.471 -35.702 1.00 98.19 193 LEU A C 1
ATOM 1567 O O . LEU A 1 193 ? 27.661 7.361 -36.797 1.00 98.19 193 LEU A O 1
ATOM 1571 N N . LYS A 1 194 ? 26.100 8.323 -35.496 1.00 98.25 194 LYS A N 1
ATOM 1572 C CA . LYS A 1 194 ? 25.585 9.220 -36.545 1.00 98.25 194 LYS A CA 1
ATOM 1573 C C . LYS A 1 194 ? 26.665 10.159 -37.073 1.00 98.25 194 LYS A C 1
ATOM 1575 O O . LYS A 1 194 ? 26.763 10.351 -38.282 1.00 98.25 194 LYS A O 1
ATOM 1580 N N . ARG A 1 195 ? 27.498 10.714 -36.189 1.00 98.00 195 ARG A N 1
ATOM 1581 C CA . ARG A 1 195 ? 28.617 11.572 -36.595 1.00 98.00 195 ARG A CA 1
ATOM 1582 C C . ARG A 1 195 ? 29.642 10.804 -37.425 1.00 98.00 195 ARG A C 1
ATOM 1584 O O . ARG A 1 195 ? 30.015 11.264 -38.496 1.00 98.00 195 ARG A O 1
ATOM 1591 N N . ARG A 1 196 ? 30.036 9.610 -36.974 1.00 98.00 196 ARG A N 1
ATOM 1592 C CA . ARG A 1 196 ? 30.957 8.744 -37.725 1.00 98.00 196 ARG A CA 1
ATOM 1593 C C . ARG A 1 196 ? 30.399 8.375 -39.097 1.00 98.00 196 ARG A C 1
ATOM 1595 O O . ARG A 1 196 ? 31.156 8.350 -40.058 1.00 98.00 196 ARG A O 1
ATOM 1602 N N . LEU A 1 197 ? 29.101 8.088 -39.193 1.00 98.06 197 LEU A N 1
ATOM 1603 C CA . LEU A 1 197 ? 28.449 7.802 -40.469 1.00 98.06 197 LEU A CA 1
ATOM 1604 C C . LEU A 1 197 ? 28.535 9.006 -41.417 1.00 98.06 197 LEU A C 1
ATOM 1606 O O . LEU A 1 197 ? 28.951 8.835 -42.557 1.00 98.06 197 LEU A O 1
ATOM 1610 N N . ALA A 1 198 ? 28.227 10.211 -40.930 1.00 97.81 198 ALA A N 1
ATOM 1611 C CA . ALA A 1 198 ? 28.350 11.436 -41.720 1.00 97.81 198 ALA A CA 1
ATOM 1612 C C . ALA A 1 198 ? 29.797 11.685 -42.188 1.00 97.81 198 ALA A C 1
ATOM 1614 O O . ALA A 1 198 ? 30.019 12.062 -43.339 1.00 97.81 198 ALA A O 1
ATOM 1615 N N . ASP A 1 199 ? 30.787 11.421 -41.328 1.00 98.06 199 ASP A N 1
ATOM 1616 C CA . ASP A 1 199 ? 32.200 11.504 -41.706 1.00 98.06 199 ASP A CA 1
ATOM 1617 C C . ASP A 1 199 ? 32.519 10.512 -42.842 1.00 98.06 199 ASP A C 1
ATOM 1619 O O . ASP A 1 199 ? 33.112 10.898 -43.850 1.00 98.06 199 ASP A O 1
ATOM 1623 N N . TRP A 1 200 ? 32.087 9.249 -42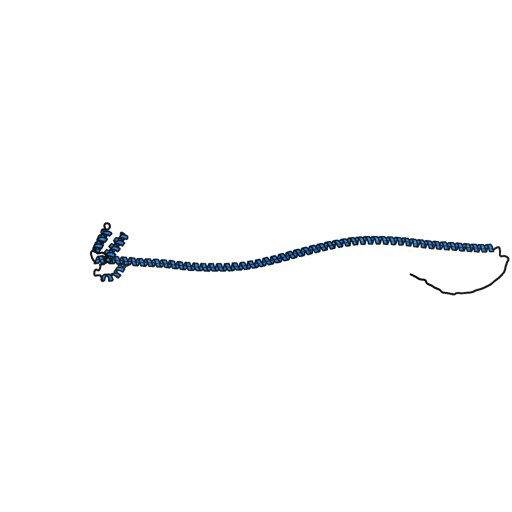.727 1.00 98.00 200 TRP A N 1
ATOM 1624 C CA . TRP A 1 200 ? 32.271 8.229 -43.771 1.00 98.00 200 TRP A CA 1
ATOM 1625 C C . TRP A 1 200 ? 31.590 8.592 -45.092 1.00 98.00 200 TRP A C 1
ATOM 1627 O O . TRP A 1 200 ? 32.179 8.387 -46.154 1.00 98.00 200 TRP A O 1
ATOM 1637 N N . GLU A 1 201 ? 30.381 9.147 -45.046 1.00 97.69 201 GLU A N 1
ATOM 1638 C CA . GLU A 1 201 ? 29.686 9.652 -46.232 1.00 97.69 201 GLU A CA 1
ATOM 1639 C C . GLU A 1 201 ? 30.481 10.782 -46.901 1.00 97.69 201 GLU A C 1
ATOM 1641 O O . GLU A 1 201 ? 30.656 10.769 -48.121 1.00 97.69 201 GLU A O 1
ATOM 1646 N N . GLY A 1 202 ? 31.036 11.710 -46.113 1.00 98.00 202 GLY A N 1
ATOM 1647 C CA . GLY A 1 202 ? 31.915 12.772 -46.608 1.00 98.00 202 GLY A CA 1
ATOM 1648 C C . GLY A 1 202 ? 33.182 12.232 -47.278 1.00 98.00 202 GLY A C 1
ATOM 1649 O O . GLY A 1 202 ? 33.513 12.627 -48.399 1.00 98.00 202 GLY A O 1
ATOM 1650 N N . TRP A 1 203 ? 33.856 11.268 -46.644 1.00 98.00 203 TRP A N 1
ATOM 1651 C CA . TRP A 1 203 ? 35.001 10.566 -47.236 1.00 98.00 203 TRP A CA 1
ATOM 1652 C C . TRP A 1 203 ? 34.627 9.847 -48.536 1.00 98.00 203 TRP A C 1
ATOM 1654 O O . TRP A 1 203 ? 35.368 9.928 -49.516 1.00 98.00 203 TRP A O 1
ATOM 1664 N N . GLY A 1 204 ? 33.467 9.186 -48.577 1.00 98.00 204 GLY A N 1
ATOM 1665 C CA . GLY A 1 204 ? 32.952 8.528 -49.776 1.00 98.00 204 GLY A CA 1
ATOM 1666 C C . GLY A 1 204 ? 32.730 9.506 -50.931 1.00 98.00 204 GLY A C 1
ATOM 1667 O O . GLY A 1 204 ? 33.140 9.230 -52.058 1.00 98.00 204 GLY A O 1
ATOM 1668 N N . GLN A 1 205 ? 32.155 10.679 -50.657 1.00 97.75 205 GLN A N 1
ATOM 1669 C CA . GLN A 1 205 ? 31.971 11.731 -51.662 1.00 97.75 205 GLN A CA 1
ATOM 1670 C C . GLN A 1 205 ? 33.307 12.271 -52.186 1.00 97.75 205 GLN A C 1
ATOM 1672 O O . GLN A 1 205 ? 33.467 12.423 -53.400 1.00 97.75 205 GLN A O 1
ATOM 1677 N N . MET A 1 206 ? 34.282 12.514 -51.302 1.00 97.88 206 MET A N 1
ATOM 1678 C CA . MET A 1 206 ? 35.629 12.935 -51.707 1.00 97.88 206 MET A CA 1
ATOM 1679 C C . MET A 1 206 ? 36.319 11.876 -52.572 1.00 97.88 206 MET A C 1
ATOM 1681 O O . MET A 1 206 ? 36.873 12.209 -53.618 1.00 97.88 206 MET A O 1
ATOM 1685 N N . ALA A 1 207 ? 36.243 10.603 -52.180 1.00 97.50 207 ALA A N 1
ATOM 1686 C CA . ALA A 1 207 ? 36.819 9.501 -52.943 1.00 97.50 207 ALA A CA 1
ATOM 1687 C C . ALA A 1 207 ? 36.184 9.377 -54.338 1.00 97.50 207 ALA A C 1
ATOM 1689 O O . ALA A 1 207 ? 36.900 9.226 -55.324 1.00 97.50 207 ALA A O 1
ATOM 1690 N N . MET A 1 208 ? 34.856 9.508 -54.451 1.00 97.56 208 MET A N 1
ATOM 1691 C CA . MET A 1 208 ? 34.174 9.523 -55.752 1.00 97.56 208 MET A CA 1
ATOM 1692 C C . MET A 1 208 ? 34.580 10.725 -56.612 1.00 97.56 208 MET A C 1
ATOM 1694 O O . MET A 1 208 ? 34.727 10.587 -57.827 1.00 97.56 208 MET A O 1
ATOM 1698 N N . ALA A 1 209 ? 34.754 11.905 -56.011 1.00 97.50 209 ALA A N 1
ATOM 1699 C CA . ALA A 1 209 ? 35.208 13.093 -56.729 1.00 97.50 209 ALA A CA 1
ATOM 1700 C C . ALA A 1 209 ? 36.630 12.914 -57.277 1.00 97.50 209 ALA A C 1
ATOM 1702 O O . ALA A 1 209 ? 36.876 13.228 -58.442 1.00 97.50 209 ALA A O 1
ATOM 1703 N N . GLU A 1 210 ? 37.537 12.354 -56.477 1.00 98.00 210 GLU A N 1
ATOM 1704 C CA . GLU A 1 210 ? 38.903 12.065 -56.915 1.00 98.00 210 GLU A CA 1
ATOM 1705 C C . GLU A 1 210 ? 38.934 10.974 -57.987 1.00 98.00 210 GLU A C 1
ATOM 1707 O O . GLU A 1 210 ? 39.632 11.110 -58.988 1.00 98.00 210 GLU A O 1
ATOM 1712 N N . MET A 1 211 ? 38.120 9.926 -57.843 1.00 97.38 211 MET A N 1
ATOM 1713 C CA . MET A 1 211 ? 38.000 8.881 -58.858 1.00 97.38 211 MET A CA 1
ATOM 1714 C C . MET A 1 211 ? 37.513 9.446 -60.197 1.00 97.38 211 MET A C 1
ATOM 1716 O O . MET A 1 211 ? 38.058 9.088 -61.238 1.00 97.38 211 MET A O 1
ATOM 1720 N N . ARG A 1 212 ? 36.544 10.373 -60.179 1.00 98.12 212 ARG A N 1
ATOM 1721 C CA . ARG A 1 212 ? 36.092 11.086 -61.384 1.00 98.12 212 ARG A CA 1
ATOM 1722 C C . ARG A 1 212 ? 37.225 11.902 -62.007 1.00 98.12 212 ARG A C 1
ATOM 1724 O O . ARG A 1 212 ? 37.474 11.766 -63.197 1.00 98.12 212 ARG A O 1
ATOM 1731 N N . ARG A 1 213 ? 37.943 12.688 -61.198 1.00 98.31 213 ARG A N 1
ATOM 1732 C CA . ARG A 1 213 ? 39.085 13.503 -61.645 1.00 98.31 213 ARG A CA 1
ATOM 1733 C C . ARG A 1 213 ? 40.193 12.648 -62.270 1.00 98.31 213 ARG A C 1
ATOM 1735 O O . ARG A 1 213 ? 40.777 13.031 -63.280 1.00 98.31 213 ARG A O 1
ATOM 1742 N N . LEU A 1 214 ? 40.506 11.503 -61.663 1.00 97.62 214 LEU A N 1
ATOM 1743 C CA . LEU A 1 214 ? 41.478 10.553 -62.203 1.00 97.62 214 LEU A CA 1
ATOM 1744 C C . LEU A 1 214 ? 40.980 9.900 -63.494 1.00 97.62 214 LEU A C 1
ATOM 1746 O O . LEU A 1 214 ? 41.787 9.718 -64.399 1.00 97.62 214 LEU A O 1
ATOM 1750 N N . GLY A 1 215 ? 39.683 9.595 -63.591 1.00 97.69 215 GLY A N 1
ATOM 1751 C CA . GLY A 1 215 ? 39.045 9.129 -64.824 1.00 97.69 215 GLY A CA 1
ATOM 1752 C C . GLY A 1 215 ? 39.217 10.129 -65.966 1.00 97.69 215 GLY A C 1
ATOM 1753 O O . GLY A 1 215 ? 39.842 9.794 -66.962 1.00 97.69 215 GLY A O 1
ATOM 1754 N N . GLU A 1 216 ? 38.803 11.382 -65.759 1.00 97.56 216 GLU A N 1
ATOM 1755 C CA . GLU A 1 216 ? 38.957 12.470 -66.742 1.00 97.56 216 GLU A CA 1
ATOM 1756 C C . GLU A 1 216 ? 40.420 12.657 -67.173 1.00 97.56 216 GLU A C 1
ATOM 1758 O O . GLU A 1 216 ? 40.724 12.842 -68.349 1.00 97.56 216 GLU A O 1
ATOM 1763 N N . ARG A 1 217 ? 41.363 12.585 -66.224 1.00 97.94 217 ARG A N 1
ATOM 1764 C CA . ARG A 1 217 ? 42.795 12.660 -66.539 1.00 97.94 217 ARG A CA 1
ATOM 1765 C C . ARG A 1 217 ? 43.263 11.476 -67.384 1.00 97.94 217 ARG A C 1
ATOM 1767 O O . ARG A 1 217 ? 44.144 11.654 -68.220 1.00 97.94 217 ARG A O 1
ATOM 1774 N N . ASN A 1 218 ? 42.749 10.282 -67.115 1.00 98.06 218 ASN A N 1
ATOM 1775 C CA . ASN A 1 218 ? 43.108 9.084 -67.860 1.00 98.06 218 ASN A CA 1
ATOM 1776 C C . ASN A 1 218 ? 42.590 9.159 -69.300 1.00 98.06 218 ASN A C 1
ATOM 1778 O O . ASN A 1 218 ? 43.335 8.807 -70.205 1.00 98.06 218 ASN A O 1
ATOM 1782 N N . ASP A 1 219 ? 41.385 9.696 -69.504 1.00 97.69 219 ASP A N 1
ATOM 1783 C CA . ASP A 1 219 ? 40.821 9.939 -70.836 1.00 97.69 219 ASP A CA 1
ATOM 1784 C C . ASP A 1 219 ? 41.722 10.893 -71.641 1.00 97.69 219 ASP A C 1
ATOM 1786 O O . ASP A 1 219 ? 42.167 10.545 -72.728 1.00 97.69 219 ASP A O 1
ATOM 1790 N N . VAL A 1 220 ? 42.130 12.028 -71.052 1.00 97.75 220 VAL A N 1
ATOM 1791 C CA . VAL A 1 220 ? 43.067 12.974 -71.697 1.00 97.75 220 VAL A CA 1
ATOM 1792 C C . VAL A 1 220 ? 44.407 12.321 -72.046 1.00 97.75 220 VAL A C 1
ATOM 1794 O O . VAL A 1 220 ? 44.981 12.596 -73.096 1.00 97.75 220 VAL A O 1
ATOM 1797 N N . LEU A 1 221 ? 44.948 11.478 -71.162 1.00 97.44 221 LEU A N 1
ATOM 1798 C CA . LEU A 1 221 ? 46.191 10.754 -71.445 1.00 97.44 221 LEU A CA 1
ATOM 1799 C C . LEU A 1 221 ? 46.020 9.739 -72.579 1.00 97.44 221 LEU A C 1
ATOM 1801 O O . LEU A 1 221 ? 46.986 9.455 -73.284 1.00 97.44 221 LEU A O 1
ATOM 1805 N N . TRP A 1 222 ? 44.822 9.182 -72.736 1.00 97.50 222 TRP A N 1
ATOM 1806 C CA . TRP A 1 222 ? 44.500 8.260 -73.814 1.00 97.50 222 TRP A CA 1
ATOM 1807 C C . TRP A 1 222 ? 44.407 8.993 -75.153 1.00 97.50 222 TRP A C 1
ATOM 1809 O O . TRP A 1 222 ? 45.075 8.576 -76.094 1.00 97.50 222 TRP A O 1
ATOM 1819 N N . ASP A 1 223 ? 43.716 10.135 -75.195 1.00 97.50 223 ASP A N 1
ATOM 1820 C CA . ASP A 1 223 ? 43.670 11.013 -76.373 1.00 97.50 223 ASP A CA 1
ATOM 1821 C C . ASP A 1 223 ? 45.087 11.440 -76.796 1.00 97.50 223 ASP A C 1
ATOM 1823 O O . ASP A 1 223 ? 45.457 11.361 -77.963 1.00 97.50 223 ASP A O 1
ATOM 1827 N N . GLN A 1 224 ? 45.933 11.826 -75.830 1.00 97.25 224 GLN A N 1
ATOM 1828 C CA . GLN A 1 224 ? 47.339 12.164 -76.093 1.00 97.25 224 GLN A CA 1
ATOM 1829 C C . GLN A 1 224 ? 48.150 10.977 -76.618 1.00 97.25 224 GLN A C 1
ATOM 1831 O O . GLN A 1 224 ? 49.075 11.162 -77.406 1.00 97.25 224 GLN A O 1
ATOM 1836 N N . LYS A 1 225 ? 47.860 9.762 -76.144 1.00 98.12 225 LYS A N 1
ATOM 1837 C CA . LYS A 1 225 ? 48.517 8.548 -76.629 1.00 98.12 225 LYS A CA 1
ATOM 1838 C C . LYS A 1 225 ? 48.137 8.280 -78.085 1.00 98.12 225 LYS A C 1
ATOM 1840 O O . LYS A 1 225 ? 49.032 7.970 -78.859 1.00 98.12 225 LYS A O 1
ATOM 1845 N N . GLU A 1 226 ? 46.859 8.413 -78.431 1.00 97.50 226 GLU A N 1
ATOM 1846 C CA . GLU A 1 226 ? 46.351 8.240 -79.797 1.00 97.50 226 GLU A CA 1
ATOM 1847 C C . GLU A 1 226 ? 46.952 9.289 -80.745 1.00 97.50 226 GLU A C 1
ATOM 1849 O O . GLU A 1 226 ? 47.516 8.929 -81.771 1.00 97.50 226 GLU A O 1
ATOM 1854 N N . GLU A 1 227 ? 46.983 10.565 -80.342 1.00 97.56 227 GLU A N 1
ATOM 1855 C CA . GLU A 1 227 ? 47.615 11.637 -81.128 1.00 97.56 227 GLU A CA 1
ATOM 1856 C C . GLU A 1 227 ? 49.119 11.385 -81.349 1.00 97.56 227 GLU A C 1
ATOM 1858 O O . GLU A 1 227 ? 49.656 11.644 -82.426 1.00 97.56 227 GLU A O 1
ATOM 1863 N N . LEU A 1 228 ? 49.824 10.846 -80.346 1.00 97.06 228 LEU A N 1
ATOM 1864 C CA . LEU A 1 228 ? 51.225 10.447 -80.503 1.00 97.06 228 LEU A CA 1
ATOM 1865 C C . LEU A 1 228 ? 51.397 9.236 -81.429 1.00 97.06 228 LEU A C 1
ATOM 1867 O O . LEU A 1 228 ? 52.403 9.180 -82.132 1.00 97.06 228 LEU A O 1
ATOM 1871 N N . GLU A 1 229 ? 50.471 8.277 -81.416 1.00 97.44 229 GLU A N 1
ATOM 1872 C CA . GLU A 1 229 ? 50.473 7.133 -82.336 1.00 97.44 229 GLU A CA 1
ATOM 1873 C C . GLU A 1 229 ? 50.276 7.610 -83.786 1.00 97.44 229 GLU A C 1
ATOM 1875 O O . GLU A 1 229 ? 51.091 7.260 -84.638 1.00 97.44 229 GLU A O 1
ATOM 1880 N N . ASP A 1 230 ? 49.333 8.524 -84.037 1.00 97.38 230 ASP A N 1
ATOM 1881 C CA . ASP A 1 230 ? 49.125 9.147 -85.354 1.00 97.38 230 ASP A CA 1
ATOM 1882 C C . ASP A 1 230 ? 50.374 9.899 -85.856 1.00 97.38 230 ASP A C 1
ATOM 1884 O O . ASP A 1 230 ? 50.770 9.778 -87.017 1.00 97.38 230 ASP A O 1
ATOM 1888 N N . VAL A 1 231 ? 51.040 10.663 -84.980 1.00 97.62 231 VAL A N 1
ATOM 1889 C CA . VAL A 1 231 ? 52.290 11.367 -85.325 1.00 97.62 231 VAL A CA 1
ATOM 1890 C C . VAL A 1 231 ? 53.423 10.385 -85.634 1.00 97.62 231 VAL A C 1
ATOM 1892 O O . VAL A 1 231 ? 54.259 10.658 -86.499 1.00 97.62 231 VAL A O 1
ATOM 1895 N N . VAL A 1 232 ? 53.497 9.256 -84.923 1.00 97.81 232 VAL A N 1
ATOM 1896 C CA . VAL A 1 232 ? 54.485 8.209 -85.217 1.00 97.81 232 VAL A CA 1
ATOM 1897 C C . VAL A 1 232 ? 54.230 7.621 -86.601 1.00 97.81 232 VAL A C 1
ATOM 1899 O O . VAL A 1 232 ? 55.181 7.542 -87.378 1.00 97.81 232 VAL A O 1
ATOM 1902 N N . ASP A 1 233 ? 52.981 7.300 -86.934 1.00 96.81 233 ASP A N 1
ATOM 1903 C CA . ASP A 1 233 ? 52.605 6.785 -88.253 1.00 96.81 233 ASP A CA 1
ATOM 1904 C C . ASP A 1 233 ? 52.959 7.791 -89.372 1.00 96.81 233 ASP A C 1
ATOM 1906 O O . ASP A 1 233 ? 53.583 7.421 -90.369 1.00 96.81 233 ASP A O 1
ATOM 1910 N N . GLU A 1 234 ? 52.685 9.091 -89.182 1.00 97.31 234 GLU A N 1
ATOM 1911 C CA . GLU A 1 234 ? 53.057 10.145 -90.145 1.00 97.31 234 GLU A CA 1
ATOM 1912 C C . GLU A 1 234 ? 54.584 10.259 -90.330 1.00 97.31 234 GLU A C 1
ATOM 1914 O O . GLU A 1 234 ? 55.091 10.428 -91.446 1.00 97.31 234 GLU A O 1
ATOM 1919 N N . LEU A 1 235 ? 55.353 10.141 -89.242 1.00 96.12 235 LEU A N 1
ATOM 1920 C CA . LEU A 1 235 ? 56.815 10.122 -89.307 1.00 96.12 235 LEU A CA 1
ATOM 1921 C C . LEU A 1 235 ? 57.344 8.872 -90.018 1.00 96.12 235 LEU A C 1
ATOM 1923 O O . LEU A 1 235 ? 58.339 8.970 -90.745 1.00 96.12 235 LEU A O 1
ATOM 1927 N N . GLU A 1 236 ? 56.717 7.712 -89.818 1.00 97.12 236 GLU A N 1
ATOM 1928 C CA . GLU A 1 236 ? 57.063 6.474 -90.516 1.00 97.12 236 GLU A CA 1
ATOM 1929 C C . GLU A 1 236 ? 56.808 6.589 -92.023 1.00 97.12 236 GLU A C 1
ATOM 1931 O O . GLU A 1 236 ? 57.699 6.245 -92.810 1.00 97.12 236 GLU A O 1
ATOM 1936 N N . ASP A 1 237 ? 55.672 7.162 -92.425 1.00 95.75 237 ASP A N 1
ATOM 1937 C CA . A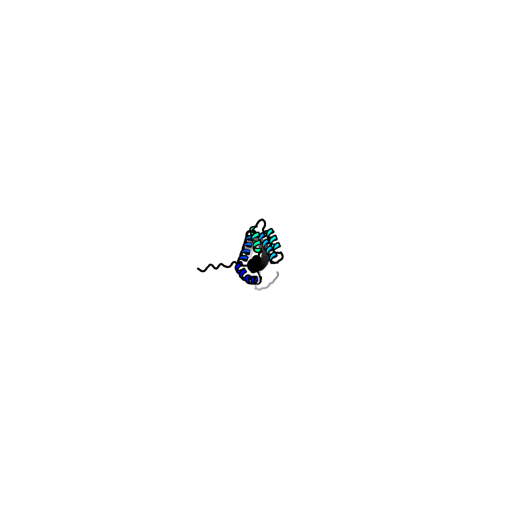SP A 1 237 ? 55.339 7.444 -93.824 1.00 95.75 237 ASP A CA 1
ATOM 1938 C C . ASP A 1 237 ? 56.345 8.413 -94.458 1.00 95.75 237 ASP A C 1
ATOM 1940 O O . ASP A 1 237 ? 56.947 8.110 -95.496 1.00 95.75 237 ASP A O 1
ATOM 1944 N N . HIS A 1 238 ? 56.636 9.540 -93.799 1.00 95.94 238 HIS A N 1
ATOM 1945 C CA . HIS A 1 238 ? 57.652 10.490 -94.259 1.00 95.94 238 HIS A CA 1
ATOM 1946 C C . HIS A 1 238 ? 59.045 9.863 -94.381 1.00 95.94 238 HIS A C 1
ATOM 1948 O O . HIS A 1 238 ? 59.805 10.168 -95.311 1.00 95.94 238 HIS A O 1
ATOM 1954 N N . LEU A 1 239 ? 59.416 8.983 -93.449 1.00 95.06 239 LEU A N 1
ATOM 1955 C CA . LEU A 1 239 ? 60.672 8.245 -93.514 1.00 95.06 239 LEU A CA 1
ATOM 1956 C C . LEU A 1 239 ? 60.658 7.222 -94.659 1.00 95.06 239 LEU A C 1
ATOM 1958 O O . LEU A 1 239 ? 61.698 6.999 -95.291 1.00 95.06 239 LEU A O 1
ATOM 1962 N N . GLY A 1 240 ? 59.504 6.622 -94.951 1.00 94.75 240 GLY A N 1
ATOM 1963 C CA . GLY A 1 240 ? 59.248 5.790 -96.122 1.00 94.75 240 GLY A CA 1
ATOM 1964 C C . GLY A 1 240 ? 59.495 6.547 -97.427 1.00 94.75 240 GLY A C 1
ATOM 1965 O O . GLY A 1 240 ? 60.344 6.127 -98.222 1.00 94.75 240 GLY A O 1
ATOM 1966 N N . ASP A 1 241 ? 58.850 7.701 -97.594 1.00 94.69 241 ASP A N 1
ATOM 1967 C CA . ASP A 1 241 ? 58.995 8.591 -98.753 1.00 94.69 241 ASP A CA 1
ATOM 1968 C C . ASP A 1 241 ? 60.443 9.051 -98.941 1.00 94.69 241 ASP A C 1
ATOM 1970 O O . ASP A 1 241 ? 61.038 8.866 -100.005 1.00 94.69 241 ASP A O 1
ATOM 1974 N N . SER A 1 242 ? 61.068 9.563 -97.876 1.00 95.56 242 SER A N 1
ATOM 1975 C CA . SER A 1 242 ? 62.471 9.994 -97.886 1.00 95.56 242 SER A CA 1
ATOM 1976 C C . SER A 1 242 ? 63.426 8.852 -98.267 1.00 95.56 242 SER A C 1
ATOM 1978 O O . SER A 1 242 ? 64.411 9.038 -98.994 1.00 95.56 242 SER A O 1
ATOM 1980 N N . ASN A 1 243 ? 63.137 7.621 -97.830 1.00 94.69 243 ASN A N 1
ATOM 1981 C CA . ASN A 1 243 ? 63.906 6.445 -98.229 1.00 94.69 243 ASN A CA 1
ATOM 1982 C C . ASN A 1 243 ? 63.694 6.059 -99.697 1.00 94.69 243 ASN A C 1
ATOM 1984 O O . ASN A 1 243 ? 64.658 5.629 -100.344 1.00 94.69 243 ASN A O 1
ATOM 1988 N N . GLU A 1 244 ? 62.481 6.191 -100.226 1.00 94.12 244 GLU A N 1
ATOM 1989 C CA . GLU A 1 244 ? 62.180 5.926 -101.633 1.00 94.12 244 GLU A CA 1
ATOM 1990 C C . GLU A 1 244 ? 62.830 6.977 -102.543 1.00 94.12 244 GLU A C 1
ATOM 1992 O O . GLU A 1 244 ? 63.476 6.614 -103.533 1.00 94.12 244 GLU A O 1
ATOM 1997 N N . ASP A 1 245 ? 62.817 8.249 -102.141 1.00 93.56 245 ASP A N 1
ATOM 1998 C CA . ASP A 1 245 ? 63.583 9.328 -102.771 1.00 93.56 245 ASP A CA 1
ATOM 1999 C C . ASP A 1 245 ? 65.082 9.035 -102.747 1.00 93.56 245 ASP A C 1
ATOM 2001 O O . ASP A 1 245 ? 65.761 9.107 -103.776 1.00 93.56 245 ASP A O 1
ATOM 2005 N N . ARG A 1 246 ? 65.620 8.588 -101.606 1.00 94.94 246 ARG A N 1
ATOM 2006 C CA . ARG A 1 246 ? 67.019 8.150 -101.511 1.00 94.94 246 ARG A CA 1
ATOM 2007 C C . ARG A 1 246 ? 67.316 6.989 -102.463 1.00 94.94 246 ARG A C 1
ATOM 2009 O O . ARG A 1 246 ? 68.385 6.960 -103.079 1.00 94.94 246 ARG A O 1
ATOM 2016 N N . ARG A 1 247 ? 66.410 6.015 -102.608 1.00 93.31 247 ARG A N 1
ATOM 2017 C CA . ARG A 1 247 ? 66.547 4.910 -103.579 1.00 93.31 247 ARG A CA 1
ATOM 2018 C C . ARG A 1 247 ? 66.461 5.411 -105.019 1.00 93.31 247 ARG A C 1
ATOM 2020 O O . ARG A 1 247 ? 67.189 4.905 -105.875 1.00 93.31 247 ARG A O 1
ATOM 2027 N N . ARG A 1 248 ? 65.594 6.379 -105.313 1.00 93.12 248 ARG A N 1
ATOM 2028 C CA . ARG A 1 248 ? 65.475 7.019 -106.629 1.00 93.12 248 ARG A CA 1
ATOM 2029 C C . ARG A 1 248 ? 66.748 7.777 -106.992 1.00 93.12 248 ARG A C 1
ATOM 2031 O O . ARG A 1 248 ? 67.312 7.496 -108.045 1.00 93.12 248 ARG A O 1
ATOM 2038 N N . LEU A 1 249 ? 67.255 8.631 -106.103 1.00 93.62 249 LEU A N 1
ATOM 2039 C CA . LEU A 1 249 ? 68.524 9.338 -106.281 1.00 93.62 249 LEU A CA 1
ATOM 2040 C C . LEU A 1 249 ? 69.684 8.358 -106.469 1.00 93.62 249 LEU A C 1
ATOM 2042 O O . LEU A 1 249 ? 70.482 8.533 -107.382 1.00 93.62 249 LEU A O 1
ATOM 2046 N N . LYS A 1 250 ? 69.748 7.264 -105.694 1.00 93.69 250 LYS A N 1
ATOM 2047 C CA . LYS A 1 250 ? 70.730 6.190 -105.931 1.00 93.69 250 LYS A CA 1
ATOM 2048 C C . LYS A 1 250 ? 70.616 5.608 -107.344 1.00 93.69 250 LYS A C 1
ATOM 2050 O O . LYS A 1 250 ? 71.626 5.508 -108.036 1.00 93.69 250 LYS A O 1
ATOM 2055 N N . ARG A 1 251 ? 69.408 5.272 -107.812 1.00 92.00 251 ARG A N 1
ATOM 2056 C CA . ARG A 1 251 ? 69.184 4.795 -109.193 1.00 92.00 251 ARG A CA 1
ATOM 2057 C C . ARG A 1 251 ? 69.632 5.825 -110.235 1.00 92.00 251 ARG A C 1
ATOM 2059 O O . ARG A 1 251 ? 70.268 5.449 -111.214 1.00 92.00 251 ARG A O 1
ATOM 2066 N N . GLU A 1 252 ? 69.332 7.104 -110.029 1.00 91.56 252 GLU A N 1
ATOM 2067 C CA . GLU A 1 252 ? 69.766 8.193 -110.913 1.00 91.56 252 GLU A CA 1
ATOM 2068 C C . GLU A 1 252 ? 71.287 8.369 -110.908 1.00 91.56 252 GLU A C 1
ATOM 2070 O O . GLU A 1 252 ? 71.875 8.467 -111.978 1.00 91.56 252 GLU A O 1
ATOM 2075 N N . THR A 1 253 ? 71.949 8.314 -109.750 1.00 90.44 253 THR A N 1
ATOM 2076 C CA . THR A 1 253 ? 73.420 8.369 -109.674 1.00 90.44 253 THR A CA 1
ATOM 2077 C C . THR A 1 253 ? 74.085 7.200 -110.394 1.00 90.44 253 THR A C 1
ATOM 2079 O O . THR A 1 253 ? 75.078 7.415 -111.082 1.00 90.44 253 THR A O 1
ATOM 2082 N N . VAL A 1 254 ? 73.520 5.988 -110.314 1.00 91.25 254 VAL A N 1
ATOM 2083 C CA . VAL A 1 254 ? 73.994 4.837 -111.100 1.00 91.25 254 VAL A CA 1
ATOM 2084 C C . VAL A 1 254 ? 73.800 5.096 -112.594 1.00 91.25 254 VAL A C 1
ATOM 2086 O O . VAL A 1 254 ? 74.762 4.989 -113.345 1.00 91.25 254 VAL A O 1
ATOM 2089 N N . ARG A 1 255 ? 72.608 5.533 -113.028 1.00 90.50 255 ARG A N 1
ATOM 2090 C CA . ARG A 1 255 ? 72.336 5.867 -114.441 1.00 90.50 255 ARG A CA 1
ATOM 2091 C C . ARG A 1 255 ? 73.256 6.962 -114.983 1.00 90.50 255 ARG A C 1
ATOM 2093 O O . ARG A 1 255 ? 73.740 6.850 -116.104 1.00 90.50 255 ARG A O 1
ATOM 2100 N N . LEU A 1 256 ? 73.489 8.024 -114.211 1.00 89.38 256 LEU A N 1
ATOM 2101 C CA . LEU A 1 256 ? 74.424 9.094 -114.566 1.00 89.38 256 LEU A CA 1
ATOM 2102 C C . LEU A 1 256 ? 75.862 8.570 -114.604 1.00 89.38 256 LEU A C 1
ATOM 2104 O O . LEU A 1 256 ? 76.610 8.938 -115.505 1.00 89.38 256 LEU A O 1
ATOM 2108 N N . GLY A 1 257 ? 76.234 7.682 -113.679 1.00 90.38 257 GLY A N 1
ATOM 2109 C CA . GLY A 1 257 ? 77.510 6.969 -113.695 1.00 90.38 257 GLY A CA 1
ATOM 2110 C C . GLY A 1 257 ? 77.698 6.134 -114.964 1.00 90.38 257 GLY A C 1
ATOM 2111 O O . GLY A 1 257 ? 78.740 6.238 -115.610 1.00 90.38 257 GLY A O 1
ATOM 2112 N N . ASP A 1 258 ? 76.674 5.384 -115.373 1.00 89.12 258 ASP A N 1
ATOM 2113 C CA . ASP A 1 258 ? 76.667 4.597 -116.610 1.00 89.12 258 ASP A CA 1
ATOM 2114 C C . ASP A 1 258 ? 76.739 5.494 -117.851 1.00 89.12 258 ASP A C 1
ATOM 2116 O O . ASP A 1 258 ? 77.558 5.259 -118.739 1.00 89.12 258 ASP A O 1
ATOM 2120 N N . SER A 1 259 ? 75.946 6.570 -117.899 1.00 88.31 259 SER A N 1
ATOM 2121 C CA . SER A 1 259 ? 75.976 7.556 -118.985 1.00 88.31 259 SER A CA 1
ATOM 2122 C C . SER A 1 259 ? 77.333 8.253 -119.089 1.00 88.31 259 SER A C 1
ATOM 2124 O O . SER A 1 259 ? 77.802 8.516 -120.195 1.00 88.31 259 SER A O 1
ATOM 2126 N N . LEU A 1 260 ? 77.976 8.563 -117.960 1.00 88.69 260 LEU A N 1
ATOM 2127 C CA . LEU A 1 260 ? 79.320 9.134 -117.924 1.00 88.69 260 LEU A CA 1
ATOM 2128 C C . LEU A 1 260 ? 80.357 8.112 -118.400 1.00 88.69 260 LEU A C 1
ATOM 2130 O O . LEU A 1 260 ? 81.260 8.463 -119.157 1.00 88.69 260 LEU A O 1
ATOM 2134 N N . ALA A 1 261 ? 80.229 6.846 -117.998 1.00 84.56 261 ALA A N 1
ATOM 2135 C CA . ALA A 1 261 ? 81.084 5.768 -118.480 1.00 84.56 261 ALA A CA 1
ATOM 2136 C C . ALA A 1 261 ? 80.917 5.549 -119.991 1.00 84.56 261 ALA A C 1
ATOM 2138 O O . ALA A 1 261 ? 81.907 5.354 -120.692 1.00 84.56 261 ALA A O 1
ATOM 2139 N N . GLU A 1 262 ? 79.695 5.625 -120.519 1.00 85.12 262 GLU A N 1
ATOM 2140 C CA . GLU A 1 262 ? 79.439 5.621 -121.959 1.00 85.12 262 GLU A CA 1
ATOM 2141 C C . GLU A 1 262 ? 80.027 6.839 -122.662 1.00 85.12 262 GLU A C 1
ATOM 2143 O O . GLU A 1 262 ? 80.635 6.684 -123.716 1.00 85.12 262 GLU A O 1
ATOM 2148 N N . ALA A 1 263 ? 79.854 8.040 -122.108 1.00 82.62 263 ALA A N 1
ATOM 2149 C CA . ALA A 1 263 ? 80.445 9.254 -122.656 1.00 82.62 263 ALA A CA 1
ATOM 2150 C C . ALA A 1 263 ? 81.971 9.127 -122.717 1.00 82.62 263 ALA A C 1
ATOM 2152 O O . ALA A 1 263 ? 82.546 9.382 -123.766 1.00 82.62 263 ALA A O 1
ATOM 2153 N N . ARG A 1 264 ? 82.605 8.605 -121.660 1.00 83.31 264 ARG A N 1
ATOM 2154 C CA . ARG A 1 264 ? 84.038 8.277 -121.648 1.00 83.31 264 ARG A CA 1
ATOM 2155 C C . ARG A 1 264 ? 84.409 7.203 -122.663 1.00 83.31 264 ARG A C 1
ATOM 2157 O O . ARG A 1 264 ? 85.450 7.308 -123.289 1.00 83.31 264 ARG A O 1
ATOM 2164 N N . ARG A 1 265 ? 83.584 6.170 -122.864 1.00 83.06 265 ARG A N 1
ATOM 2165 C CA . ARG A 1 265 ? 83.819 5.176 -123.928 1.00 83.06 265 ARG A CA 1
ATOM 2166 C C . ARG A 1 265 ? 83.709 5.801 -125.314 1.00 83.06 265 ARG A C 1
ATOM 2168 O O . ARG A 1 265 ? 84.514 5.466 -126.170 1.00 83.06 265 ARG A O 1
ATOM 2175 N N . ARG A 1 266 ? 82.739 6.694 -125.542 1.00 82.12 266 ARG A N 1
ATOM 2176 C CA . ARG A 1 266 ? 82.602 7.456 -126.793 1.00 82.12 266 ARG A CA 1
ATOM 2177 C C . ARG A 1 266 ? 83.784 8.394 -126.986 1.00 82.12 266 ARG A C 1
ATOM 2179 O O . ARG A 1 266 ? 84.296 8.459 -128.088 1.00 82.12 266 ARG A O 1
ATOM 2186 N N . GLU A 1 267 ? 84.238 9.061 -125.934 1.00 82.62 267 GLU A N 1
ATOM 2187 C CA . GLU A 1 267 ? 85.432 9.904 -125.940 1.00 82.62 267 GLU A CA 1
ATOM 2188 C C . GLU A 1 267 ? 86.674 9.076 -126.275 1.00 82.62 267 GLU A C 1
ATOM 2190 O O . GLU A 1 267 ? 87.343 9.383 -127.249 1.00 82.62 267 GLU A O 1
ATOM 2195 N N . MET A 1 268 ? 86.912 7.952 -125.591 1.00 79.56 268 MET A N 1
ATOM 2196 C CA . MET A 1 268 ? 87.996 7.020 -125.927 1.00 79.56 268 MET A CA 1
ATOM 2197 C C . MET A 1 268 ? 87.866 6.450 -127.343 1.00 79.56 268 MET A C 1
ATOM 2199 O O . MET A 1 268 ? 88.873 6.235 -128.007 1.00 79.56 268 MET A O 1
ATOM 2203 N N . ALA A 1 269 ? 86.649 6.182 -127.823 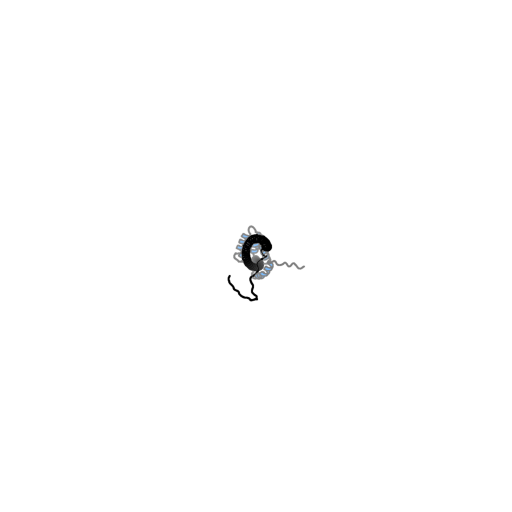1.00 75.75 269 ALA A N 1
ATOM 2204 C CA . ALA A 1 269 ? 86.410 5.715 -129.185 1.00 75.75 269 ALA A CA 1
ATOM 2205 C C . ALA A 1 269 ? 86.694 6.818 -130.208 1.00 75.75 269 ALA A C 1
ATOM 2207 O O . ALA A 1 269 ? 87.339 6.544 -131.210 1.00 75.75 269 ALA A O 1
ATOM 2208 N N . MET A 1 270 ? 86.290 8.062 -129.941 1.00 76.50 270 MET A N 1
ATOM 2209 C CA . MET A 1 270 ? 86.631 9.221 -130.763 1.00 76.50 270 MET A CA 1
ATOM 2210 C C . MET A 1 270 ? 88.127 9.521 -130.715 1.00 76.50 270 MET A C 1
ATOM 2212 O O . MET A 1 270 ? 88.700 9.852 -131.741 1.00 76.50 270 MET A O 1
ATOM 2216 N N . GLU A 1 271 ? 88.794 9.374 -129.572 1.00 72.56 271 GLU A N 1
ATOM 2217 C CA . GLU A 1 271 ? 90.250 9.464 -129.461 1.00 72.56 271 GLU A CA 1
ATOM 2218 C C . GLU A 1 271 ? 90.930 8.330 -130.227 1.00 72.56 271 GLU A C 1
ATOM 2220 O O . GLU A 1 271 ? 91.918 8.564 -130.918 1.00 72.56 271 GLU A O 1
ATOM 2225 N N . ALA A 1 272 ? 90.391 7.111 -130.174 1.00 69.19 272 ALA A N 1
ATOM 2226 C CA . ALA A 1 272 ? 90.865 5.982 -130.965 1.00 69.19 272 ALA A CA 1
ATOM 2227 C C . ALA A 1 272 ? 90.631 6.205 -132.467 1.00 69.19 272 ALA A C 1
ATOM 2229 O O . ALA A 1 272 ? 91.504 5.875 -133.267 1.00 69.19 272 ALA A O 1
ATOM 2230 N N . GLU A 1 273 ? 89.509 6.809 -132.860 1.00 68.56 273 GLU A N 1
ATOM 2231 C CA . GLU A 1 273 ? 89.223 7.233 -134.230 1.00 68.56 273 GLU A CA 1
ATOM 2232 C C . GLU A 1 273 ? 90.136 8.379 -134.657 1.00 68.56 273 GLU A C 1
ATOM 2234 O O . GLU A 1 273 ? 90.691 8.318 -135.743 1.00 68.56 273 GLU A O 1
ATOM 2239 N N . LEU A 1 274 ? 90.391 9.380 -133.815 1.00 65.81 274 LEU A N 1
ATOM 2240 C CA . LEU A 1 274 ? 91.374 10.442 -134.051 1.00 65.81 274 LEU A CA 1
ATOM 2241 C C . LEU A 1 274 ? 92.787 9.864 -134.174 1.00 65.81 274 LEU A C 1
ATOM 2243 O O . LEU A 1 274 ? 93.564 10.295 -135.023 1.00 65.81 274 LEU A O 1
ATOM 2247 N N . MET A 1 275 ? 93.118 8.845 -133.382 1.00 65.19 275 MET A N 1
ATOM 2248 C CA . MET A 1 275 ? 94.356 8.076 -133.498 1.00 65.19 275 MET A CA 1
ATOM 2249 C C . MET A 1 275 ? 94.387 7.230 -134.779 1.00 65.19 275 MET A C 1
ATOM 2251 O O . MET A 1 275 ? 95.454 7.068 -135.374 1.00 65.19 275 MET A O 1
ATOM 2255 N N . ALA A 1 276 ? 93.248 6.711 -135.241 1.00 59.72 276 ALA A N 1
ATOM 2256 C CA . ALA A 1 276 ? 93.114 5.999 -136.510 1.00 59.72 276 ALA A CA 1
ATOM 2257 C C . ALA A 1 276 ? 93.204 6.957 -137.707 1.00 59.72 276 ALA A C 1
ATOM 2259 O O . ALA A 1 276 ? 93.881 6.641 -138.676 1.00 59.72 276 ALA A O 1
ATOM 2260 N N . TRP A 1 277 ? 92.633 8.158 -137.616 1.00 56.75 277 TRP A N 1
ATOM 2261 C CA . TRP A 1 277 ? 92.780 9.252 -138.575 1.00 56.75 277 TRP A CA 1
ATOM 2262 C C . TRP A 1 277 ? 94.204 9.793 -138.597 1.00 56.75 277 TRP A C 1
ATOM 2264 O O . TRP A 1 277 ? 94.728 10.042 -139.678 1.00 56.75 277 TRP A O 1
ATOM 2274 N N . ARG A 1 278 ? 94.894 9.872 -137.452 1.00 58.00 278 ARG A N 1
ATOM 2275 C CA . ARG A 1 278 ? 96.351 10.068 -137.433 1.00 58.00 278 ARG A CA 1
ATOM 2276 C C . ARG A 1 278 ? 97.062 8.935 -138.165 1.00 58.00 278 ARG A C 1
ATOM 2278 O O . ARG A 1 278 ? 97.973 9.207 -138.927 1.00 58.00 278 ARG A O 1
ATOM 2285 N N . ARG A 1 279 ? 96.634 7.681 -138.009 1.00 53.28 279 ARG A N 1
ATOM 2286 C CA . ARG A 1 279 ? 97.220 6.531 -138.722 1.00 53.28 279 ARG A CA 1
ATOM 2287 C C . ARG A 1 279 ? 96.926 6.518 -140.232 1.00 53.28 279 ARG A C 1
ATOM 2289 O O . ARG A 1 279 ? 97.789 6.110 -140.998 1.00 53.28 279 ARG A O 1
ATOM 2296 N N . ILE A 1 280 ? 95.755 6.984 -140.665 1.00 53.66 280 ILE A N 1
ATOM 2297 C CA . ILE A 1 280 ? 95.333 7.054 -142.077 1.00 53.66 280 ILE A CA 1
ATOM 2298 C C . ILE A 1 280 ? 95.907 8.311 -142.759 1.00 53.66 280 ILE A C 1
ATOM 2300 O O . ILE A 1 280 ? 96.309 8.248 -143.919 1.00 53.66 280 ILE A O 1
ATOM 2304 N N . GLY A 1 281 ? 96.054 9.420 -142.028 1.00 44.91 281 GLY A N 1
ATOM 2305 C CA . GLY A 1 281 ? 96.805 10.608 -142.450 1.00 44.91 281 GLY A CA 1
ATOM 2306 C C . GLY A 1 281 ? 98.317 10.364 -142.525 1.00 44.91 281 GLY A C 1
ATOM 2307 O O . GLY A 1 281 ? 98.969 10.851 -143.440 1.00 44.91 281 GLY A O 1
ATOM 2308 N N . MET A 1 282 ? 98.865 9.507 -141.656 1.00 40.69 282 MET A N 1
ATOM 2309 C CA . MET A 1 282 ? 100.269 9.067 -141.695 1.00 40.69 282 MET A CA 1
ATOM 2310 C C . MET A 1 282 ? 100.529 7.885 -142.653 1.00 40.69 282 MET A C 1
ATOM 2312 O O . MET A 1 282 ? 101.594 7.278 -142.615 1.00 40.69 282 MET A O 1
ATOM 2316 N N . GLY A 1 283 ? 99.590 7.559 -143.551 1.00 36.12 283 GLY A N 1
ATOM 2317 C CA . GLY A 1 283 ? 99.787 6.572 -144.625 1.00 36.12 283 GLY A CA 1
ATOM 2318 C C . GLY A 1 283 ? 100.315 7.153 -145.945 1.00 36.12 283 GLY A C 1
ATOM 2319 O O . GLY A 1 283 ? 100.626 6.393 -146.862 1.00 36.12 283 GLY A O 1
ATOM 2320 N N . LYS A 1 284 ? 100.411 8.487 -146.071 1.00 35.91 284 LYS A N 1
ATOM 2321 C CA . LYS A 1 284 ? 100.851 9.172 -147.305 1.00 35.91 284 LYS A CA 1
ATOM 2322 C C . LYS A 1 284 ? 102.109 10.034 -147.169 1.00 35.91 284 LYS A C 1
ATOM 2324 O O . LYS A 1 284 ? 102.596 10.512 -148.186 1.00 35.91 284 LYS A O 1
ATOM 2329 N N . GLU A 1 285 ? 102.674 10.162 -145.974 1.00 38.62 285 GLU A N 1
ATOM 2330 C CA . GLU A 1 285 ? 103.832 11.033 -145.714 1.00 38.62 285 GLU A CA 1
ATOM 2331 C C . GLU A 1 285 ? 104.961 10.332 -144.947 1.00 38.62 285 GLU A C 1
ATOM 2333 O O . GLU A 1 285 ? 105.649 10.943 -144.144 1.00 38.62 285 GLU A O 1
ATOM 2338 N N . GLU A 1 286 ? 105.201 9.041 -145.209 1.00 35.69 286 GLU A N 1
ATOM 2339 C CA . GLU A 1 286 ? 106.420 8.384 -144.706 1.00 35.69 286 GLU A CA 1
ATOM 2340 C C . GLU A 1 286 ? 106.950 7.270 -145.633 1.00 35.69 286 GLU A C 1
ATOM 2342 O O . GLU A 1 286 ? 107.307 6.164 -145.230 1.00 35.69 286 GLU A O 1
ATOM 2347 N N . ARG A 1 287 ? 107.064 7.601 -146.927 1.00 34.25 287 ARG A N 1
ATOM 2348 C CA . ARG A 1 287 ? 108.212 7.178 -147.744 1.00 34.25 287 ARG A CA 1
ATOM 2349 C C . ARG A 1 287 ? 109.093 8.416 -147.930 1.00 34.25 287 ARG A C 1
ATOM 2351 O O . ARG A 1 287 ? 108.689 9.327 -148.636 1.00 34.25 287 ARG A O 1
ATOM 2358 N N . GLU A 1 288 ? 110.270 8.386 -147.294 1.00 33.34 288 GLU A N 1
ATOM 2359 C CA . GLU A 1 288 ? 111.417 9.317 -147.413 1.00 33.34 288 GLU A CA 1
ATOM 2360 C C . GLU A 1 288 ? 111.607 10.418 -146.348 1.00 33.34 288 GLU A C 1
ATOM 2362 O O . GLU A 1 288 ? 111.606 11.610 -146.652 1.00 33.34 288 GLU A O 1
ATOM 2367 N N . ARG A 1 289 ? 111.924 10.004 -145.110 1.00 35.84 289 ARG A N 1
ATOM 2368 C CA . ARG A 1 289 ? 113.172 10.348 -144.372 1.00 35.84 289 ARG A CA 1
ATOM 2369 C C . ARG A 1 289 ? 113.016 9.926 -142.904 1.00 35.84 289 ARG A C 1
ATOM 2371 O O . ARG A 1 289 ? 112.385 10.605 -142.117 1.00 35.84 289 ARG A O 1
ATOM 2378 N N . SER A 1 290 ? 113.419 8.728 -142.498 1.00 32.00 290 SER A N 1
ATOM 2379 C CA . SER A 1 290 ? 114.805 8.349 -142.191 1.00 32.00 290 SER A CA 1
ATOM 2380 C C . SER A 1 290 ? 115.539 9.302 -141.223 1.00 32.00 290 SER A C 1
ATOM 2382 O O . SER A 1 290 ? 116.081 10.322 -141.639 1.00 32.00 290 SER A O 1
ATOM 2384 N N . LEU A 1 291 ? 115.693 8.813 -139.985 1.00 31.72 291 LEU A N 1
ATOM 2385 C CA . LEU A 1 291 ? 116.928 8.835 -139.180 1.00 31.72 291 LEU A CA 1
ATOM 2386 C C . LEU A 1 291 ? 117.281 10.113 -138.398 1.00 31.72 291 LEU A C 1
ATOM 2388 O O . LEU A 1 291 ? 117.928 11.022 -138.898 1.00 31.72 291 LEU A O 1
ATOM 2392 N N . THR A 1 292 ? 116.996 10.088 -137.095 1.00 33.81 292 THR A N 1
ATOM 2393 C CA . THR A 1 292 ? 117.965 10.087 -135.968 1.00 33.81 292 THR A CA 1
ATOM 2394 C C . THR A 1 292 ? 117.121 10.033 -134.686 1.00 33.81 292 THR A C 1
ATOM 2396 O O . THR A 1 292 ? 116.203 10.813 -134.507 1.00 33.81 292 THR A O 1
ATOM 2399 N N . GLY A 1 293 ? 117.199 9.015 -133.836 1.00 31.44 293 GLY A N 1
ATOM 2400 C CA . GLY A 1 293 ? 118.340 8.681 -132.991 1.00 31.44 293 GLY A CA 1
ATOM 2401 C C . GLY A 1 293 ? 117.814 8.599 -131.551 1.00 31.44 293 GLY A C 1
ATOM 2402 O O . GLY A 1 293 ? 117.633 9.608 -130.894 1.00 31.44 293 GLY A O 1
ATOM 2403 N N . THR A 1 294 ? 117.409 7.406 -131.112 1.00 33.03 294 THR A N 1
ATOM 2404 C CA . THR A 1 294 ? 118.092 6.590 -130.088 1.00 33.03 294 THR A CA 1
ATOM 2405 C C . THR A 1 294 ? 117.962 7.032 -128.634 1.00 33.03 294 THR A C 1
ATOM 2407 O O . THR A 1 294 ? 118.322 8.147 -128.282 1.00 33.03 294 THR A O 1
ATOM 2410 N N . ARG A 1 295 ? 117.785 5.992 -127.796 1.00 31.78 295 ARG A N 1
ATOM 2411 C CA . ARG A 1 295 ? 118.288 5.875 -126.415 1.00 31.78 295 ARG A CA 1
ATOM 2412 C C . ARG A 1 295 ? 117.419 6.643 -125.394 1.00 31.78 295 ARG A C 1
ATOM 2414 O O . ARG A 1 295 ? 117.132 7.803 -125.574 1.00 31.78 295 ARG A O 1
ATOM 2421 N N . LYS A 1 296 ? 117.032 6.089 -124.244 1.00 33.41 296 LYS A N 1
ATOM 2422 C CA . LYS A 1 296 ? 117.699 5.058 -123.448 1.00 33.41 296 LYS A CA 1
ATOM 2423 C C . LYS A 1 296 ? 116.860 4.824 -122.186 1.00 33.41 296 LYS A C 1
ATOM 2425 O O . LYS A 1 296 ? 116.635 5.784 -121.471 1.00 33.41 296 LYS A O 1
ATOM 2430 N N . ARG A 1 297 ? 116.636 3.542 -121.879 1.00 32.97 297 ARG A N 1
ATOM 2431 C CA . ARG A 1 297 ? 116.586 2.947 -120.529 1.00 32.97 297 ARG A CA 1
ATOM 2432 C C . ARG A 1 297 ? 115.417 3.353 -119.611 1.00 32.97 297 ARG A C 1
ATOM 2434 O O . ARG A 1 297 ? 114.979 4.482 -119.662 1.00 32.97 297 ARG A O 1
ATOM 2441 N N . ARG A 1 298 ? 114.847 2.508 -118.749 1.00 30.59 298 ARG A N 1
ATOM 2442 C CA . ARG A 1 298 ? 115.177 1.226 -118.071 1.00 30.59 298 ARG A CA 1
ATOM 2443 C C . ARG A 1 298 ? 114.953 1.552 -116.590 1.00 30.59 298 ARG A C 1
ATOM 2445 O O . ARG A 1 298 ? 115.549 2.526 -116.141 1.00 30.59 298 ARG A O 1
ATOM 2452 N N . MET A 1 299 ? 114.275 0.645 -115.891 1.00 31.19 299 MET A N 1
ATOM 2453 C CA . MET A 1 299 ? 114.191 0.573 -114.422 1.00 31.19 299 MET A CA 1
ATOM 2454 C C . MET A 1 299 ? 113.284 1.662 -113.838 1.00 31.19 299 MET A C 1
ATOM 2456 O O . MET A 1 299 ? 113.078 2.687 -114.475 1.00 31.19 299 MET A O 1
ATOM 2460 N N . GLU A 1 300 ? 112.592 1.489 -112.728 1.00 33.22 300 GLU A N 1
ATOM 2461 C CA . GLU A 1 300 ? 112.732 0.662 -111.520 1.00 33.22 300 GLU A CA 1
ATOM 2462 C C . GLU A 1 300 ? 111.325 0.776 -110.864 1.00 33.22 300 GLU A C 1
ATOM 2464 O O . GLU A 1 300 ? 110.632 1.767 -111.109 1.00 33.22 300 GLU A O 1
ATOM 2469 N N . ASP A 1 301 ? 110.748 -0.305 -110.341 1.00 31.56 301 ASP A N 1
ATOM 2470 C CA . ASP A 1 301 ? 110.667 -0.613 -108.894 1.00 31.56 301 ASP A CA 1
ATOM 2471 C C . ASP A 1 301 ? 109.697 0.343 -108.156 1.00 31.56 301 ASP A C 1
ATOM 2473 O O . ASP A 1 301 ? 109.679 1.545 -108.395 1.00 31.56 301 ASP A O 1
ATOM 2477 N N . GLU A 1 302 ? 108.652 -0.162 -107.486 1.00 43.06 302 GLU A N 1
ATOM 2478 C CA . GLU A 1 302 ? 108.649 -0.508 -106.045 1.00 43.06 302 GLU A CA 1
ATOM 2479 C C . GLU A 1 302 ? 109.070 0.664 -105.132 1.00 43.06 302 GLU A C 1
ATOM 2481 O O . GLU A 1 302 ? 109.932 1.440 -105.522 1.00 43.06 302 GLU A O 1
ATOM 2486 N N . VAL A 1 303 ? 108.480 0.739 -103.920 1.00 38.88 303 VAL A N 1
ATOM 2487 C CA . VAL A 1 303 ? 108.637 1.739 -102.818 1.00 38.88 303 VAL A CA 1
ATOM 2488 C C . VAL A 1 303 ? 107.356 2.576 -102.644 1.00 38.88 303 VAL A C 1
ATOM 2490 O O . VAL A 1 303 ? 107.027 3.428 -103.466 1.00 38.88 303 VAL A O 1
ATOM 2493 N N . ASP A 1 304 ? 106.449 2.176 -101.749 1.00 39.06 304 ASP A N 1
ATOM 2494 C CA . ASP A 1 304 ? 106.422 2.397 -100.279 1.00 39.06 304 ASP A CA 1
ATOM 2495 C C . ASP A 1 304 ? 105.475 3.565 -99.962 1.00 39.06 304 ASP A C 1
ATOM 2497 O O . ASP A 1 304 ? 105.474 4.593 -100.631 1.00 39.06 304 ASP A O 1
ATOM 2501 N N . GLU A 1 305 ? 104.447 3.361 -99.143 1.00 39.00 305 GLU A N 1
ATOM 2502 C CA . GLU A 1 305 ? 104.488 3.334 -97.673 1.00 39.00 305 GLU A CA 1
ATOM 2503 C C . GLU A 1 305 ? 104.521 4.752 -97.079 1.00 39.00 305 GLU A C 1
ATOM 2505 O O . GLU A 1 305 ? 105.291 5.610 -97.494 1.00 39.00 305 GLU A O 1
ATOM 2510 N N . MET A 1 306 ? 103.683 4.941 -96.050 1.00 33.22 306 MET A N 1
ATOM 2511 C CA . MET A 1 306 ? 103.561 6.132 -95.196 1.00 33.22 306 MET A CA 1
ATOM 2512 C C . MET A 1 306 ? 102.851 7.324 -95.881 1.00 33.22 306 MET A C 1
ATOM 2514 O O . MET A 1 306 ? 103.048 7.621 -97.042 1.00 33.22 306 MET A O 1
ATOM 2518 N N . GLU A 1 307 ? 101.918 8.058 -95.274 1.00 41.16 307 GLU A N 1
ATOM 2519 C CA . GLU A 1 307 ? 101.865 8.501 -93.892 1.00 41.16 307 GLU A CA 1
ATOM 2520 C C . GLU A 1 307 ? 100.467 9.111 -93.602 1.00 41.16 307 GLU A C 1
ATOM 2522 O O . GLU A 1 307 ? 99.888 9.850 -94.398 1.00 41.16 307 GLU A O 1
ATOM 2527 N N . ARG A 1 308 ? 99.923 8.799 -92.420 1.00 44.72 308 ARG A N 1
ATOM 2528 C CA . ARG A 1 308 ? 98.899 9.565 -91.659 1.00 44.72 308 ARG A CA 1
ATOM 2529 C C . ARG A 1 308 ? 99.253 11.081 -91.612 1.00 44.72 308 ARG A C 1
ATOM 2531 O O . ARG A 1 308 ? 100.438 11.353 -91.747 1.00 44.72 308 ARG A O 1
ATOM 2538 N N . PRO A 1 309 ? 98.369 12.061 -91.243 1.00 50.25 309 PRO A N 1
ATOM 2539 C CA . PRO A 1 309 ? 97.509 11.972 -90.046 1.00 50.25 309 PRO A CA 1
ATOM 2540 C C . PRO A 1 309 ? 96.221 12.842 -89.926 1.00 50.25 309 PRO A C 1
ATOM 2542 O O . PRO A 1 309 ? 96.045 13.892 -90.527 1.00 50.25 309 PRO A O 1
ATOM 2545 N N . LYS A 1 310 ? 95.366 12.388 -88.993 1.00 47.50 310 LYS A N 1
ATOM 2546 C CA . LYS A 1 310 ? 94.605 13.110 -87.940 1.00 47.50 310 LYS A CA 1
ATOM 2547 C C . LYS A 1 310 ? 94.247 14.601 -88.126 1.00 47.50 310 LYS A C 1
ATOM 2549 O O . LYS A 1 310 ? 95.134 15.446 -88.166 1.00 47.50 310 LYS A O 1
ATOM 2554 N N . ARG A 1 311 ? 92.960 14.903 -87.897 1.00 43.56 311 ARG A N 1
ATOM 2555 C CA . ARG A 1 311 ? 92.360 15.917 -86.977 1.00 43.56 311 ARG A CA 1
ATOM 2556 C C . ARG A 1 311 ? 90.860 15.543 -86.895 1.00 43.56 311 ARG A C 1
ATOM 2558 O O . ARG A 1 311 ? 90.268 15.322 -87.936 1.00 43.56 311 ARG A O 1
ATOM 2565 N N . GLY A 1 312 ? 90.246 15.200 -85.753 1.00 40.72 312 GLY A N 1
ATOM 2566 C CA . GLY A 1 312 ? 89.998 16.039 -84.568 1.00 40.72 312 GLY A CA 1
ATOM 2567 C C . GLY A 1 312 ? 88.976 17.128 -84.933 1.00 40.72 312 GLY A C 1
ATOM 2568 O O . GLY A 1 312 ? 89.264 17.874 -85.855 1.00 40.72 312 GLY A O 1
ATOM 2569 N N . LYS A 1 313 ? 87.817 17.329 -84.297 1.00 46.00 313 LYS A N 1
ATOM 2570 C CA . LYS A 1 313 ? 87.308 17.003 -82.957 1.00 46.00 313 LYS A CA 1
ATOM 2571 C C . LYS A 1 313 ? 85.775 17.260 -82.925 1.00 46.00 313 LYS A C 1
ATOM 2573 O O . LYS A 1 313 ? 85.326 18.083 -83.718 1.00 46.00 313 LYS A O 1
ATOM 2578 N N . TRP A 1 314 ? 85.133 16.690 -81.893 1.00 44.66 314 TRP A N 1
ATOM 2579 C CA . TRP A 1 314 ? 83.784 16.914 -81.330 1.00 44.66 314 TRP A CA 1
ATOM 2580 C C . TRP A 1 314 ? 82.602 16.375 -82.128 1.00 44.66 314 TRP A C 1
ATOM 2582 O O . TRP A 1 314 ? 82.307 16.909 -83.213 1.00 44.66 314 TRP A O 1
#

Foldseek 3Di:
DPPPPDDDDLLRVLCVVCVVVQVVPPAAADPVLLVLLLVLLVVQCVVDPVLSVQLLVLLVCVVVVVDDLVRSLVVLCVSQPPPNPVSSVSVVVLSPDPNSSVSNVSSSVSVVVVVVVVVVVVVVVVVVVVVVVVVVVVVVVVVVVVVVVVVVVVVVVVVVVVVVVVVVVVVVVVVVVVVVVVVVVVVVVVVVVVVVVVVVVVVVVVVVVVVVVVVVVVVVVVVVVVVVVVVVVVVVVVVVVVVVVVVVVVVVVVVVVVVVVVVVVVVVVVVVVVVVVVVVVVPPPPPDDDDDDDDDDDDDDDDDDDDDDDDDDD

Sequence (314 aa):
MAPPTTIPTPFQSFWRRNQARLLLKQALPTQSDIDAAIDFLNSVQAINEDLFQLTLHLLTLWRNRNISDGQAIERAAGLFLPKQKSLYKLFGELAVTPERREGLFAALEAQEDYEAELEVVREREKKEELKEEVEELEEEKVYLEGEIVGLEGQVDELKEEVDDLRVELDVLQDTAEDLRIERNELENEVVSLKRRLADWEGWGQMAMAEMRRLGERNDVLWDQKEELEDVVDELEDHLGDSNEDRRRLKRETVRLGDSLAEARRREMAMEAELMAWRRIGMGKEERERSLTGTRKRRMEDEVDEMERPKRGKW

Secondary structure (DSSP, 8-state):
-PPP--PPPHHHHHHHHHHHHHTTSS----HHHHHHHHHHHHHHHHH-HHHHHHHHHHHHHHHTTSS-HHHHHHHHHHHHTTTTHHHHHHHHHHHSSHHHHHHHHHHHHHHHHHHHHHHHHHHHHHHHHHHHHHHHHHHHHHHHHHHHHHHHHHHHHHHHHHHHHHHHHHHHHHHHHHHHHHHHHHHHHHHHHHHHHHHHHHHHHHHHHHHHHHHHHHHHHHHHHHHHHHHHHHHHHHHHHHHHHHHHHHHHHHHHHHHHHHHHHHHHHHHHHHHHHHHHHTTSS-SS--------------------------

Organism: NCBI:txid1160509